Protein AF-A0A7X1YEZ8-F1 (afdb_monomer_lite)

Organism: NCBI:txid1608996

Sequence (225 aa):
MDPRKWVCRCHCGKEFTPTSMSRLRVGKLKSCGCLKETLKSKDPLFPQFFSHLHNRKHGRFCEEWATFEGFKSDMKDFFFEGAKLDRHDLTKDFSKTNCFWSTVEAYDKRRWRRSSRPLVKCACGVEFRQQTSGKIHCSKFCKKRFGGVVNSVSQLSPDQIQEMKTAILEGSRGYGLRLANKFGLTLGQVWAFARQVRSNALIDGACPVGTPSAGLTNHTGEPFA

Foldseek 3Di:
DDPPWDFDQFLLRDTDTDPDPVCVVVVVCRGPCLVVVQVPDPDQCSVQLVVCCSPCLQAHEFPLSLAVVSVCVLAVVQDDPQWHKDFPDSFFHDDSVGIDTDHPVVRVVCVPDLVNADFAQAPVRDTDGDPDPLPRHPDPVSLVVQLDQDAAPVPDDPVLLVVLLVLLLSVTNCSLSNNCSNNNHDSVRSVVVSVVSCVVCVVVVNHRRDDDPQARHGPVRHGRD

Radius of gyration: 20.56 Å; chains: 1; bounding box: 41×58×50 Å

Secondary structure (DSSP, 8-state):
--TT---EE-TTS-EE--S-HHHHHTT---SSSHHHHHTT---TTHHHHHHHHH-TTS--B-GGGSSHHHHHHHHGGG--TT-EEEESSTTSPB-TTTEEEE-HHHHHHHHH-GGGSPEEE-TTS-EEE-SSTT--SSSHHHHHHHS---SSGGGS-HHHHHHHHHHHHH--TTHHHHHHHHTT--HHHHHHHHHHHHHHHHHTT---TTS--S--B-TTSPBP-

pLDDT: mean 77.35, std 15.65, range [33.03, 94.44]

Structure (mmCIF, N/CA/C/O backbone):
data_AF-A0A7X1YEZ8-F1
#
_entry.id   AF-A0A7X1YEZ8-F1
#
loop_
_atom_site.group_PDB
_atom_site.id
_atom_site.type_symbol
_atom_site.label_atom_id
_atom_site.label_alt_id
_atom_site.label_comp_id
_atom_site.label_asym_id
_atom_site.label_entity_id
_atom_site.label_seq_id
_atom_site.pdbx_PDB_ins_code
_atom_site.Cartn_x
_atom_site.Cartn_y
_atom_site.Cartn_z
_atom_site.occupancy
_atom_site.B_iso_or_equiv
_atom_site.auth_seq_id
_atom_site.auth_comp_id
_atom_site.auth_asym_id
_atom_site.auth_atom_id
_atom_site.pdbx_PDB_model_num
ATOM 1 N N . MET A 1 1 ? 8.543 -42.041 -7.801 1.00 45.69 1 MET A N 1
ATOM 2 C CA . MET A 1 1 ? 8.033 -40.690 -7.474 1.00 45.69 1 MET A CA 1
ATOM 3 C C . MET A 1 1 ? 8.313 -40.443 -5.995 1.00 45.69 1 MET A C 1
ATOM 5 O O . MET A 1 1 ? 7.808 -41.195 -5.178 1.00 45.69 1 MET A O 1
ATOM 9 N N . ASP A 1 2 ? 9.204 -39.505 -5.657 1.00 51.34 2 ASP A N 1
ATOM 10 C CA . ASP A 1 2 ? 9.652 -39.245 -4.273 1.00 51.34 2 ASP A CA 1
ATOM 11 C C . ASP A 1 2 ? 8.677 -38.280 -3.553 1.00 51.34 2 ASP A C 1
ATOM 13 O O . ASP A 1 2 ? 8.522 -37.141 -4.004 1.00 51.34 2 ASP A O 1
ATOM 17 N N . PRO A 1 3 ? 8.010 -38.695 -2.460 1.00 55.50 3 PRO A N 1
ATOM 18 C CA . PRO A 1 3 ? 6.871 -37.986 -1.868 1.00 55.50 3 PRO A CA 1
ATOM 19 C C . PRO A 1 3 ? 7.223 -36.774 -0.977 1.00 55.50 3 PRO A C 1
ATOM 21 O O . PRO A 1 3 ? 6.364 -36.295 -0.241 1.00 55.50 3 PRO A O 1
ATOM 24 N N . ARG A 1 4 ? 8.460 -36.248 -0.991 1.00 68.44 4 ARG A N 1
ATOM 25 C CA . ARG A 1 4 ? 8.896 -35.189 -0.042 1.00 68.44 4 ARG A CA 1
ATOM 26 C C . ARG A 1 4 ? 9.288 -33.847 -0.658 1.00 68.44 4 ARG A C 1
ATOM 28 O O . ARG A 1 4 ? 10.008 -33.071 -0.025 1.00 68.44 4 ARG A O 1
ATOM 35 N N . LYS A 1 5 ? 8.838 -33.529 -1.869 1.00 74.44 5 LYS A N 1
ATOM 36 C CA . LYS A 1 5 ? 9.145 -32.232 -2.490 1.00 74.44 5 LYS A CA 1
ATOM 37 C C . LYS A 1 5 ? 7.926 -31.319 -2.472 1.00 74.44 5 LYS A C 1
ATOM 39 O O . LYS A 1 5 ? 6.840 -31.710 -2.875 1.00 74.44 5 LYS A O 1
ATOM 44 N N . TRP A 1 6 ? 8.114 -30.099 -1.973 1.00 83.38 6 TRP A N 1
ATOM 45 C CA . TRP A 1 6 ? 7.062 -29.087 -1.961 1.00 83.38 6 TRP A CA 1
ATOM 46 C C . TRP A 1 6 ? 6.855 -28.592 -3.391 1.00 83.38 6 TRP A C 1
ATOM 48 O O . TRP A 1 6 ? 7.828 -28.294 -4.079 1.00 83.38 6 TRP A O 1
ATOM 58 N N . VAL A 1 7 ? 5.610 -28.492 -3.842 1.00 86.12 7 VAL A N 1
ATOM 59 C CA . VAL A 1 7 ? 5.284 -27.794 -5.088 1.00 86.12 7 VAL A CA 1
ATOM 60 C C . VAL A 1 7 ? 4.937 -26.361 -4.714 1.00 86.12 7 VAL A C 1
ATOM 62 O O . VAL A 1 7 ? 4.089 -26.117 -3.856 1.00 86.12 7 VAL A O 1
ATOM 65 N N . CYS A 1 8 ? 5.652 -25.400 -5.291 1.00 85.38 8 CYS A N 1
ATOM 66 C CA . CYS A 1 8 ? 5.421 -23.984 -5.049 1.00 85.38 8 CYS A CA 1
ATOM 67 C C . CYS A 1 8 ? 4.799 -23.353 -6.288 1.00 85.38 8 CYS A C 1
ATOM 69 O O . CYS A 1 8 ? 5.318 -23.514 -7.389 1.00 85.38 8 CYS A O 1
ATOM 71 N N . ARG A 1 9 ? 3.748 -22.556 -6.096 1.00 80.94 9 ARG A N 1
ATOM 72 C CA . ARG A 1 9 ? 3.215 -21.678 -7.138 1.00 80.94 9 ARG A CA 1
ATOM 73 C C . ARG A 1 9 ? 3.906 -20.320 -7.054 1.00 80.94 9 ARG A C 1
ATOM 75 O O . ARG A 1 9 ? 3.847 -19.643 -6.026 1.00 80.94 9 ARG A O 1
ATOM 82 N N . CYS A 1 10 ? 4.627 -19.947 -8.107 1.00 79.50 10 CYS A N 1
ATOM 83 C CA . CYS A 1 10 ? 5.270 -18.640 -8.206 1.00 79.50 10 CYS A CA 1
ATOM 84 C C . CYS A 1 10 ? 4.222 -17.531 -8.422 1.00 79.50 10 CYS A C 1
ATOM 86 O O . CYS A 1 10 ? 3.123 -17.798 -8.897 1.00 79.50 10 CYS A O 1
ATOM 88 N N . HIS A 1 11 ? 4.560 -16.269 -8.131 1.00 65.88 11 HIS A N 1
ATOM 89 C CA . HIS A 1 11 ? 3.686 -15.137 -8.484 1.00 65.88 11 HIS A CA 1
ATOM 90 C C . HIS A 1 11 ? 3.468 -15.035 -10.002 1.00 65.88 11 HIS A C 1
ATOM 92 O O . HIS A 1 11 ? 2.437 -14.550 -10.433 1.00 65.88 11 HIS A O 1
ATOM 98 N N . CYS A 1 12 ? 4.414 -15.503 -10.820 1.00 64.44 12 CYS A N 1
ATOM 99 C CA . CYS A 1 12 ? 4.230 -15.620 -12.262 1.00 64.44 12 CYS A CA 1
ATOM 100 C C . CYS A 1 12 ? 3.486 -16.918 -12.619 1.00 64.44 12 CYS A C 1
ATOM 102 O O . CYS A 1 12 ? 3.849 -17.549 -13.597 1.00 64.44 12 CYS A O 1
ATOM 104 N N . GLY A 1 13 ? 2.598 -17.416 -11.756 1.00 64.06 13 GLY A N 1
ATOM 105 C CA . GLY A 1 13 ? 1.760 -18.609 -11.934 1.00 64.06 13 GLY A CA 1
ATOM 106 C C . GLY A 1 13 ? 2.451 -19.963 -12.104 1.00 64.06 13 GLY A C 1
ATOM 107 O O . GLY A 1 13 ? 1.854 -20.972 -11.756 1.00 64.06 13 GLY A O 1
ATOM 108 N N . LYS A 1 14 ? 3.711 -20.014 -12.546 1.00 77.12 14 LYS A N 1
ATOM 109 C CA . LYS A 1 14 ? 4.458 -21.248 -12.781 1.00 77.12 14 LYS A CA 1
ATOM 110 C C . LYS A 1 14 ? 4.579 -22.045 -11.491 1.00 77.12 14 LYS A C 1
ATOM 112 O O . LYS A 1 14 ? 5.176 -21.577 -10.511 1.00 77.12 14 LYS A O 1
ATOM 117 N N . GLU A 1 15 ? 4.059 -23.263 -11.523 1.00 88.62 15 GLU A N 1
ATOM 118 C CA . GLU A 1 15 ? 4.354 -24.261 -10.511 1.00 88.62 15 GLU A CA 1
ATOM 119 C C . GLU A 1 15 ? 5.771 -24.784 -10.716 1.00 88.62 15 GLU A C 1
ATOM 121 O O . GLU A 1 15 ? 6.217 -25.070 -11.829 1.00 88.62 15 GLU A O 1
ATOM 126 N N . PHE A 1 16 ? 6.531 -24.839 -9.632 1.00 86.81 16 PHE A N 1
ATOM 127 C CA . PHE A 1 16 ? 7.895 -25.325 -9.668 1.00 86.81 16 PHE A CA 1
ATOM 128 C C . PHE A 1 16 ? 8.221 -26.067 -8.385 1.00 86.81 16 PHE A C 1
ATOM 130 O O . PHE A 1 16 ? 7.755 -25.728 -7.295 1.00 86.81 16 PHE A O 1
ATOM 137 N N . THR A 1 17 ? 9.071 -27.073 -8.520 1.00 90.12 17 THR A N 1
ATOM 138 C CA . THR A 1 17 ? 9.628 -27.785 -7.381 1.00 90.12 17 THR A CA 1
ATOM 139 C C . THR A 1 17 ? 10.932 -27.100 -6.966 1.00 90.12 17 THR A C 1
ATOM 141 O O . THR A 1 17 ? 11.873 -27.048 -7.763 1.00 90.12 17 THR A O 1
ATOM 144 N N . PRO A 1 18 ? 11.030 -26.551 -5.743 1.00 87.56 18 PRO A N 1
ATOM 145 C CA . PRO A 1 18 ? 12.254 -25.976 -5.210 1.00 87.56 18 PRO A CA 1
ATOM 146 C C . PRO A 1 18 ? 13.423 -26.950 -5.317 1.00 87.56 18 PRO A C 1
ATOM 148 O O . PRO A 1 18 ? 13.390 -28.047 -4.764 1.00 87.56 18 PRO A O 1
ATOM 151 N N . THR A 1 19 ? 14.504 -26.510 -5.955 1.00 83.75 19 THR A N 1
ATOM 152 C CA . THR A 1 19 ? 15.766 -27.263 -5.998 1.00 83.75 19 THR A CA 1
ATOM 153 C C . THR A 1 19 ? 16.425 -27.370 -4.623 1.00 83.75 19 THR A C 1
ATOM 155 O O . THR A 1 19 ? 17.223 -28.267 -4.381 1.00 83.75 19 THR A O 1
ATOM 158 N N . SER A 1 20 ? 16.088 -26.461 -3.701 1.00 86.00 20 SER A N 1
ATOM 159 C CA . SER A 1 20 ? 16.620 -26.437 -2.342 1.00 86.00 20 SER A CA 1
ATOM 160 C C . SER A 1 20 ? 15.552 -26.021 -1.334 1.00 86.00 20 SER A C 1
ATOM 162 O O . SER A 1 20 ? 15.142 -24.857 -1.268 1.00 86.00 20 SER A O 1
ATOM 164 N N . MET A 1 21 ? 15.154 -26.973 -0.489 1.00 84.44 21 MET A N 1
ATOM 165 C CA . MET A 1 21 ? 14.225 -26.732 0.617 1.00 84.44 21 MET A CA 1
ATOM 166 C C . MET A 1 21 ? 14.793 -25.770 1.667 1.00 84.44 21 MET A C 1
ATOM 168 O O . MET A 1 21 ? 14.056 -24.955 2.219 1.00 84.44 21 MET A O 1
ATOM 172 N N . SER A 1 22 ? 16.105 -25.801 1.923 1.00 86.56 22 SER A N 1
ATOM 173 C CA . SER A 1 22 ? 16.744 -24.881 2.872 1.00 86.56 22 SER A CA 1
ATOM 174 C C . SER A 1 22 ? 16.670 -23.427 2.395 1.00 86.56 22 SER A C 1
ATOM 176 O O . SER A 1 22 ? 16.349 -22.534 3.179 1.00 86.56 22 SER A O 1
ATOM 178 N N . ARG A 1 23 ? 16.868 -23.170 1.094 1.00 88.44 23 ARG A N 1
ATOM 179 C CA . ARG A 1 23 ? 16.729 -21.819 0.521 1.00 88.44 23 ARG A CA 1
ATOM 180 C C . ARG A 1 23 ? 15.288 -21.324 0.527 1.00 88.44 23 ARG A C 1
ATOM 182 O O . ARG A 1 23 ? 15.089 -20.121 0.689 1.00 88.44 23 ARG A O 1
ATOM 189 N N . LEU A 1 24 ? 14.310 -22.216 0.368 1.00 87.81 24 LEU A N 1
ATOM 190 C CA . LEU A 1 24 ? 12.896 -21.870 0.508 1.00 87.81 24 LEU A CA 1
ATOM 191 C C . LEU A 1 24 ? 12.569 -21.459 1.950 1.00 87.81 24 LEU A C 1
ATOM 193 O O . LEU A 1 24 ? 12.052 -20.366 2.157 1.00 87.81 24 LEU A O 1
ATOM 197 N N . ARG A 1 25 ? 12.943 -22.274 2.947 1.00 83.69 25 ARG A N 1
ATOM 198 C CA . ARG A 1 25 ? 12.654 -22.006 4.372 1.00 83.69 25 ARG A CA 1
ATOM 199 C C . ARG A 1 25 ? 13.249 -20.690 4.876 1.00 83.69 25 ARG A C 1
ATOM 201 O O . ARG A 1 25 ? 12.617 -19.997 5.659 1.00 83.69 25 ARG A O 1
ATOM 208 N N . VAL A 1 26 ? 14.442 -20.327 4.401 1.00 87.75 26 VAL A N 1
ATOM 209 C CA . VAL A 1 26 ? 15.126 -19.073 4.776 1.00 87.75 26 VAL A CA 1
ATOM 210 C C . VAL A 1 26 ? 14.683 -17.884 3.892 1.00 87.75 26 VAL A C 1
ATOM 212 O O . VAL A 1 26 ? 15.180 -16.772 4.037 1.00 87.75 26 VAL A O 1
ATOM 215 N N . GLY A 1 27 ? 13.758 -18.084 2.943 1.00 81.38 27 GLY A N 1
ATOM 216 C CA . GLY A 1 27 ? 13.233 -17.019 2.075 1.00 81.38 27 GLY A CA 1
ATOM 217 C C . GLY A 1 27 ? 14.208 -16.522 0.996 1.00 81.38 27 GLY A C 1
ATOM 218 O O . GLY A 1 27 ? 14.019 -15.448 0.417 1.00 81.38 27 GLY A O 1
ATOM 219 N N . LYS A 1 28 ? 15.271 -17.285 0.707 1.00 83.75 28 LYS A N 1
ATOM 220 C CA . LYS A 1 28 ? 16.242 -16.979 -0.361 1.00 83.75 28 LYS A CA 1
ATOM 221 C C . LYS A 1 28 ? 15.764 -17.434 -1.743 1.00 83.75 28 LYS A C 1
ATOM 223 O O . LYS A 1 28 ? 16.242 -16.906 -2.745 1.00 83.75 28 LYS A O 1
ATOM 228 N N . LEU A 1 29 ? 14.851 -18.402 -1.813 1.00 84.44 29 LEU A N 1
ATOM 229 C CA . LEU A 1 29 ? 14.185 -18.813 -3.048 1.00 84.44 29 LEU A CA 1
ATOM 230 C C . LEU A 1 29 ? 12.879 -18.025 -3.203 1.00 84.44 29 LEU A C 1
ATOM 232 O O . LEU A 1 29 ? 11.908 -18.297 -2.507 1.00 84.44 29 LEU A O 1
ATOM 236 N N . LYS A 1 30 ? 12.890 -17.014 -4.080 1.00 77.81 30 LYS A N 1
ATOM 237 C CA . LYS A 1 30 ? 11.806 -16.019 -4.197 1.00 77.81 30 LYS A CA 1
ATOM 238 C C . LYS A 1 30 ? 10.925 -16.175 -5.442 1.00 77.81 30 LYS A C 1
ATOM 240 O O . LYS A 1 30 ? 9.878 -15.543 -5.516 1.00 77.81 30 LYS A O 1
ATOM 245 N N . SER A 1 31 ? 11.353 -16.968 -6.423 1.00 81.69 31 SER A N 1
ATOM 246 C CA . SER A 1 31 ? 10.582 -17.272 -7.634 1.00 81.69 31 SER A CA 1
ATOM 247 C C . SER A 1 31 ? 11.050 -18.574 -8.275 1.00 81.69 31 SER A C 1
ATOM 249 O O . SER A 1 31 ? 12.094 -19.116 -7.905 1.00 81.69 31 SER A O 1
ATOM 251 N N . CYS A 1 32 ? 10.317 -19.013 -9.297 1.00 83.56 32 CYS A N 1
ATOM 252 C CA . CYS A 1 32 ? 10.675 -20.126 -10.174 1.00 83.56 32 CYS A CA 1
ATOM 253 C C . CYS A 1 32 ? 11.869 -19.840 -11.111 1.00 83.56 32 CYS A C 1
ATOM 255 O O . CYS A 1 32 ? 12.141 -20.639 -12.000 1.00 83.56 32 CYS A O 1
ATOM 257 N N . GLY A 1 33 ? 12.541 -18.691 -10.973 1.00 76.25 33 GLY A N 1
ATOM 258 C CA . GLY A 1 33 ? 13.574 -18.218 -11.901 1.00 76.25 33 GLY A CA 1
ATOM 259 C C . GLY A 1 33 ? 13.135 -17.029 -12.753 1.00 76.25 33 GLY A C 1
ATOM 260 O O . GLY A 1 33 ? 14.001 -16.277 -13.194 1.00 76.25 33 GLY A O 1
ATOM 261 N N . CYS A 1 34 ? 11.824 -16.772 -12.865 1.00 72.31 34 CYS A N 1
ATOM 262 C CA . CYS A 1 34 ? 11.288 -15.647 -13.635 1.00 72.31 34 CYS A CA 1
ATOM 263 C C . CYS A 1 34 ? 11.931 -14.318 -13.221 1.00 72.31 34 CYS A C 1
ATOM 265 O O . CYS A 1 34 ? 12.367 -13.596 -14.099 1.00 72.31 34 CYS A O 1
ATOM 267 N N . LEU A 1 35 ? 12.146 -14.078 -11.915 1.00 70.56 35 LEU A N 1
ATOM 268 C CA . LEU A 1 35 ? 12.884 -12.921 -11.368 1.00 70.56 35 LEU A CA 1
ATOM 269 C C . LEU A 1 35 ? 14.175 -12.609 -12.143 1.00 70.56 35 LEU A C 1
ATOM 271 O O . LEU A 1 35 ? 14.475 -11.450 -12.397 1.00 70.56 35 LEU A O 1
ATOM 275 N N . LYS A 1 36 ? 14.968 -13.635 -12.474 1.00 68.38 36 LYS A N 1
ATOM 276 C CA . LYS A 1 36 ? 16.248 -13.473 -13.178 1.00 68.38 36 LYS A CA 1
ATOM 277 C C . LYS A 1 36 ? 16.065 -13.247 -14.675 1.00 68.38 36 LYS A C 1
ATOM 279 O O . LYS A 1 36 ? 16.885 -12.586 -15.295 1.00 68.38 36 LYS A O 1
ATOM 284 N N . GLU A 1 37 ? 15.020 -13.827 -15.245 1.00 63.97 37 GLU A N 1
ATOM 285 C CA . GLU A 1 37 ? 14.711 -13.766 -16.670 1.00 63.97 37 GLU A CA 1
ATOM 286 C C . GLU A 1 37 ? 14.087 -12.422 -17.040 1.00 63.97 37 GLU A C 1
ATOM 288 O O . GLU A 1 37 ? 14.445 -11.825 -18.047 1.00 63.97 37 GLU A O 1
ATOM 293 N N . THR A 1 38 ? 13.248 -11.871 -16.163 1.00 59.44 38 THR A N 1
ATOM 294 C CA . THR A 1 38 ? 12.619 -10.568 -16.379 1.00 59.44 38 THR A CA 1
ATOM 295 C C . THR A 1 38 ? 13.563 -9.386 -16.148 1.00 59.44 38 THR A C 1
ATOM 297 O O . THR A 1 38 ? 13.363 -8.328 -16.734 1.00 59.44 38 THR A O 1
ATOM 300 N N . LEU A 1 39 ? 14.673 -9.580 -15.424 1.00 61.31 39 LEU A N 1
ATOM 301 C CA . LEU A 1 39 ? 15.798 -8.631 -15.406 1.00 61.31 39 LEU A CA 1
ATOM 302 C C . LEU A 1 39 ? 16.559 -8.555 -16.747 1.00 61.31 39 LEU A C 1
ATOM 304 O O . LEU A 1 39 ? 17.392 -7.669 -16.903 1.00 61.31 39 LEU A O 1
ATOM 308 N N . LYS A 1 40 ? 16.287 -9.452 -17.709 1.00 61.22 40 LYS A N 1
ATOM 309 C CA . LYS A 1 40 ? 16.820 -9.368 -19.080 1.00 61.22 40 LYS A CA 1
ATOM 310 C C . LYS A 1 40 ? 15.938 -8.541 -20.023 1.00 61.22 40 LYS A C 1
ATOM 312 O O . LYS A 1 40 ? 16.304 -8.385 -21.187 1.00 61.22 40 LYS A O 1
ATOM 317 N N . SER A 1 41 ? 14.782 -8.045 -19.566 1.00 66.19 41 SER A N 1
ATOM 318 C CA . SER A 1 41 ? 13.951 -7.153 -20.379 1.00 66.19 41 SER A CA 1
ATOM 319 C C . SER A 1 41 ? 14.757 -5.911 -20.757 1.00 66.19 41 SER A C 1
ATOM 321 O O . SER A 1 41 ? 15.323 -5.251 -19.888 1.00 66.19 41 SER A O 1
ATOM 323 N N . LYS A 1 42 ? 14.808 -5.595 -22.056 1.00 72.56 42 LYS A N 1
ATOM 324 C CA . LYS A 1 42 ? 15.447 -4.371 -22.564 1.00 72.56 42 LYS A CA 1
ATOM 325 C C . LYS A 1 42 ? 14.612 -3.118 -22.287 1.00 72.56 42 LYS A C 1
ATOM 327 O O . LYS A 1 42 ? 15.077 -2.014 -22.546 1.00 72.56 42 LYS A O 1
ATOM 332 N N . ASP A 1 43 ? 13.380 -3.282 -21.804 1.00 84.56 43 ASP A N 1
ATOM 333 C CA . ASP A 1 43 ? 12.482 -2.164 -21.562 1.00 84.56 43 ASP A CA 1
ATOM 334 C C . ASP A 1 43 ? 12.816 -1.463 -20.230 1.00 84.56 43 ASP A C 1
ATOM 336 O O . ASP A 1 43 ? 12.750 -2.097 -19.168 1.00 84.56 43 ASP A O 1
ATOM 340 N N . PRO A 1 44 ? 13.143 -0.160 -20.248 1.00 86.56 44 PRO A N 1
ATOM 341 C CA . PRO A 1 44 ? 13.570 0.564 -19.055 1.00 86.56 44 PRO A CA 1
ATOM 342 C C . PRO A 1 44 ? 12.451 0.767 -18.015 1.00 86.56 44 PRO A C 1
ATOM 344 O O . PRO A 1 44 ? 12.752 1.052 -16.852 1.00 86.56 44 PRO A O 1
ATOM 347 N N . LEU A 1 45 ? 11.173 0.572 -18.371 1.00 87.50 45 LEU A N 1
ATOM 348 C CA . LEU A 1 45 ? 10.053 0.618 -17.422 1.00 87.50 45 LEU A CA 1
ATOM 349 C C . LEU A 1 45 ? 9.934 -0.670 -16.602 1.00 87.50 45 LEU A C 1
ATOM 351 O O . LEU A 1 45 ? 9.406 -0.654 -15.483 1.00 87.50 45 LEU A O 1
ATOM 355 N N . PHE A 1 46 ? 10.422 -1.788 -17.140 1.00 84.94 46 PHE A N 1
ATOM 356 C CA . PHE A 1 46 ? 10.222 -3.107 -16.556 1.00 84.94 46 PHE A CA 1
ATOM 357 C C . PHE A 1 46 ? 10.753 -3.226 -15.113 1.00 84.94 46 PHE A C 1
ATOM 359 O O . PHE A 1 46 ? 10.022 -3.720 -14.247 1.00 84.94 46 PHE A O 1
ATOM 366 N N . PRO A 1 47 ? 11.955 -2.718 -14.769 1.00 83.06 47 PRO A N 1
ATOM 367 C CA . PRO A 1 47 ? 12.447 -2.754 -13.392 1.00 83.06 47 PRO A CA 1
ATOM 368 C C . PRO A 1 47 ? 11.540 -2.026 -12.387 1.00 83.06 47 PRO A C 1
ATOM 370 O O . PRO A 1 47 ? 11.432 -2.456 -11.235 1.00 83.06 47 PRO A O 1
ATOM 373 N N . GLN A 1 48 ? 10.875 -0.941 -12.805 1.00 86.19 48 GLN A N 1
ATOM 374 C CA . GLN A 1 48 ? 9.961 -0.177 -11.949 1.00 86.19 48 GLN A CA 1
ATOM 375 C C . GLN A 1 48 ? 8.683 -0.977 -11.689 1.00 86.19 48 GLN A C 1
ATOM 377 O O . GLN A 1 48 ? 8.333 -1.203 -10.529 1.00 86.19 48 GLN A O 1
ATOM 382 N N . PHE A 1 49 ? 8.049 -1.484 -12.751 1.00 86.25 49 PHE A N 1
ATOM 383 C CA . PHE A 1 49 ? 6.890 -2.375 -12.663 1.00 86.25 49 PHE A CA 1
ATOM 384 C C . PHE A 1 49 ? 7.167 -3.553 -11.720 1.00 86.25 49 PHE A C 1
ATOM 386 O O . PHE A 1 49 ? 6.469 -3.781 -10.729 1.00 86.25 49 PHE A O 1
ATOM 393 N N . PHE A 1 50 ? 8.262 -4.256 -11.988 1.00 80.50 50 PHE A N 1
ATOM 394 C CA . PHE A 1 50 ? 8.616 -5.488 -11.314 1.00 80.50 50 PHE A CA 1
ATOM 395 C C . PHE A 1 50 ? 8.925 -5.290 -9.823 1.00 80.50 50 PHE A C 1
ATOM 397 O O . PHE A 1 50 ? 8.444 -6.041 -8.970 1.00 80.50 50 PHE A O 1
ATOM 404 N N . SER A 1 51 ? 9.693 -4.250 -9.481 1.00 80.12 51 SER A N 1
ATOM 405 C CA . SER A 1 51 ? 10.020 -3.912 -8.091 1.00 80.12 51 SER A CA 1
ATOM 406 C C . SER A 1 51 ? 8.759 -3.704 -7.245 1.00 80.12 51 SER A C 1
ATOM 408 O O . SER A 1 51 ? 8.651 -4.235 -6.134 1.00 80.12 51 SER A O 1
ATOM 410 N N . HIS A 1 52 ? 7.777 -2.977 -7.780 1.00 78.50 52 HIS A N 1
ATOM 411 C CA . HIS A 1 52 ? 6.545 -2.652 -7.066 1.00 78.50 52 HIS A CA 1
ATOM 412 C C . HIS A 1 52 ? 5.549 -3.815 -7.020 1.00 78.50 52 HIS A C 1
ATOM 414 O O . HIS A 1 52 ? 4.945 -4.036 -5.968 1.00 78.50 52 HIS A O 1
ATOM 420 N N . LEU A 1 53 ? 5.456 -4.619 -8.084 1.00 77.38 53 LEU A N 1
ATOM 421 C CA . LEU A 1 53 ? 4.625 -5.826 -8.111 1.00 77.38 53 LEU A CA 1
ATOM 422 C C . LEU A 1 53 ? 5.054 -6.840 -7.034 1.00 77.38 53 LEU A C 1
ATOM 424 O O . LEU A 1 53 ? 4.224 -7.414 -6.320 1.00 77.38 53 LEU A O 1
ATOM 428 N N . HIS A 1 54 ? 6.366 -7.034 -6.878 1.00 66.44 54 HIS A N 1
ATOM 429 C CA . HIS A 1 54 ? 6.934 -7.968 -5.907 1.00 66.44 54 HIS A CA 1
ATOM 430 C C . HIS A 1 54 ? 6.967 -7.425 -4.484 1.00 66.44 54 HIS A C 1
ATOM 432 O O . HIS A 1 54 ? 6.766 -8.169 -3.519 1.00 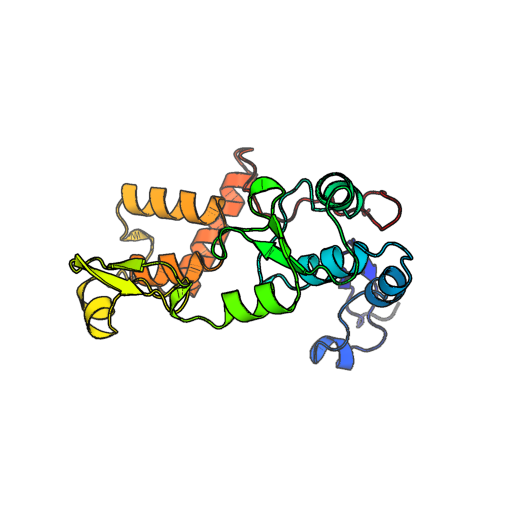66.44 54 HIS A O 1
ATOM 438 N N . ASN A 1 55 ? 7.230 -6.131 -4.324 1.00 68.06 55 ASN A N 1
ATOM 439 C CA . ASN A 1 55 ? 7.360 -5.513 -3.016 1.00 68.06 55 ASN A CA 1
ATOM 440 C C . ASN A 1 55 ? 6.034 -4.902 -2.549 1.00 68.06 55 ASN A C 1
ATOM 442 O O . ASN A 1 55 ? 5.908 -3.694 -2.318 1.00 68.06 55 ASN A O 1
ATOM 446 N N . ARG A 1 56 ? 5.059 -5.784 -2.291 1.00 65.38 56 ARG A N 1
ATOM 447 C CA . ARG A 1 56 ? 3.727 -5.430 -1.758 1.00 65.38 56 ARG A CA 1
ATOM 448 C C . ARG A 1 56 ? 3.777 -4.696 -0.413 1.00 65.38 56 ARG A C 1
ATOM 450 O O . ARG A 1 56 ? 2.782 -4.117 0.019 1.00 65.38 56 ARG A O 1
ATOM 457 N N . LYS A 1 57 ? 4.945 -4.638 0.246 1.00 63.50 57 LYS A N 1
ATOM 458 C CA . LYS A 1 57 ? 5.174 -3.785 1.421 1.00 63.50 57 LYS A CA 1
ATOM 459 C C . LYS A 1 57 ? 4.991 -2.306 1.099 1.00 63.50 57 LYS A C 1
ATOM 461 O O . LYS A 1 57 ? 4.871 -1.533 2.049 1.00 63.50 57 LYS A O 1
ATOM 466 N N . HIS A 1 58 ? 4.978 -1.871 -0.164 1.00 63.53 58 HIS A N 1
ATOM 467 C CA . HIS A 1 58 ? 4.882 -0.458 -0.557 1.00 63.53 58 HIS A CA 1
ATOM 468 C C . HIS A 1 58 ? 3.521 -0.031 -1.134 1.00 63.53 58 HIS A C 1
ATOM 470 O O . HIS A 1 58 ? 3.208 1.153 -1.064 1.00 63.53 58 HIS A O 1
ATOM 476 N N . GLY A 1 59 ? 2.658 -0.977 -1.494 1.00 71.56 59 GLY A N 1
ATOM 477 C CA . GLY A 1 59 ? 1.320 -0.771 -2.064 1.00 71.56 59 GLY A CA 1
ATOM 478 C C . GLY A 1 59 ? 1.057 -1.859 -3.107 1.00 71.56 59 GLY A C 1
ATOM 479 O O . GLY A 1 59 ? 1.969 -2.634 -3.403 1.00 71.56 59 GLY A O 1
ATOM 480 N N . ARG A 1 60 ? -0.165 -1.950 -3.627 1.00 80.00 60 ARG A N 1
ATOM 481 C CA . ARG A 1 60 ? -0.514 -2.852 -4.739 1.00 80.00 60 ARG A CA 1
ATOM 482 C C . ARG A 1 60 ? -0.816 -2.066 -6.005 1.00 80.00 60 ARG A C 1
ATOM 484 O O . ARG A 1 60 ? -1.113 -0.884 -5.922 1.00 80.00 60 ARG A O 1
ATOM 491 N N . PHE A 1 61 ? -0.710 -2.726 -7.146 1.00 83.12 61 PHE A N 1
ATOM 492 C CA . PHE A 1 61 ? -1.162 -2.202 -8.430 1.00 83.12 61 PHE A CA 1
ATOM 493 C C . PHE A 1 61 ? -2.676 -2.402 -8.569 1.00 83.12 61 PHE A C 1
ATOM 495 O O . PHE A 1 61 ? -3.223 -3.325 -7.956 1.00 83.12 61 PHE A O 1
ATOM 502 N N . CYS A 1 62 ? -3.334 -1.520 -9.321 1.00 81.12 62 CYS A N 1
ATOM 503 C CA . CYS A 1 62 ? -4.693 -1.744 -9.805 1.00 81.12 62 CYS A CA 1
ATOM 504 C C . CYS A 1 62 ? -4.726 -2.936 -10.777 1.00 81.12 62 CYS A C 1
ATOM 506 O O . CYS A 1 62 ? -3.678 -3.457 -11.171 1.00 81.12 62 CYS A O 1
ATOM 508 N N . GLU A 1 63 ? -5.924 -3.404 -11.116 1.00 77.38 63 GLU A N 1
ATOM 509 C CA . GLU A 1 63 ? -6.106 -4.607 -11.935 1.00 77.38 63 GLU A CA 1
ATOM 510 C C . GLU A 1 63 ? -5.528 -4.436 -13.343 1.00 77.38 63 GLU A C 1
ATOM 512 O O . GLU A 1 63 ? -4.867 -5.331 -13.861 1.00 77.38 63 GLU A O 1
ATOM 517 N N . GLU A 1 64 ? -5.654 -3.241 -13.909 1.00 79.25 64 GLU A N 1
ATOM 518 C CA . GLU A 1 64 ? -5.118 -2.881 -15.220 1.00 79.25 64 GLU A CA 1
ATOM 519 C C . GLU A 1 64 ? -3.587 -2.939 -15.248 1.00 79.25 64 GLU A C 1
ATOM 521 O O . GLU A 1 64 ? -2.983 -3.164 -16.290 1.00 79.25 64 GLU A O 1
ATOM 526 N N . TRP A 1 65 ? -2.937 -2.768 -14.096 1.00 87.94 65 TRP A N 1
ATOM 527 C CA . TRP A 1 65 ? -1.488 -2.890 -13.940 1.00 87.94 65 TRP A CA 1
ATOM 528 C C . TRP A 1 65 ? -1.089 -4.264 -13.383 1.00 87.94 65 TRP A C 1
ATOM 530 O O . TRP A 1 65 ? 0.019 -4.429 -12.874 1.00 87.94 65 TRP A O 1
ATOM 540 N N . ALA A 1 66 ? -1.960 -5.275 -13.463 1.00 78.44 66 ALA A N 1
ATOM 541 C CA . ALA A 1 66 ? -1.589 -6.654 -13.144 1.00 78.44 66 ALA A CA 1
ATOM 542 C C . ALA A 1 66 ? -0.555 -7.219 -14.136 1.00 78.44 66 ALA A C 1
ATOM 544 O O . ALA A 1 66 ? 0.245 -8.079 -13.758 1.00 78.44 66 ALA A O 1
ATOM 545 N N . THR A 1 67 ? -0.541 -6.705 -15.371 1.00 81.19 67 THR A N 1
ATOM 546 C CA . THR A 1 67 ? 0.403 -7.064 -16.436 1.00 81.19 67 THR A CA 1
ATOM 547 C C . THR A 1 67 ? 1.380 -5.926 -16.719 1.00 81.19 67 THR A C 1
ATOM 549 O O . THR A 1 67 ? 1.119 -4.754 -16.420 1.00 81.19 67 THR A O 1
ATOM 552 N N . PHE A 1 68 ? 2.535 -6.267 -17.296 1.00 84.12 68 PHE A N 1
ATOM 553 C CA . PHE A 1 68 ? 3.522 -5.256 -17.665 1.00 84.12 68 PHE A CA 1
ATOM 554 C C . PHE A 1 68 ? 3.002 -4.363 -18.796 1.00 84.12 68 PHE A C 1
ATOM 556 O O . PHE A 1 68 ? 3.256 -3.162 -18.802 1.00 84.12 68 PHE A O 1
ATOM 563 N N . GLU A 1 69 ? 2.238 -4.934 -19.719 1.00 85.00 69 GLU A N 1
ATOM 564 C CA . GLU A 1 69 ? 1.665 -4.277 -20.887 1.00 85.00 69 GLU A CA 1
ATOM 565 C C . GLU A 1 69 ? 0.664 -3.200 -20.471 1.00 85.00 69 GLU A C 1
ATOM 567 O O . GLU A 1 69 ? 0.740 -2.077 -20.972 1.00 85.00 69 GLU A O 1
ATOM 572 N N . GLY A 1 70 ? -0.213 -3.502 -19.509 1.00 86.25 70 GLY A N 1
ATOM 573 C CA . GLY A 1 70 ? -1.169 -2.530 -18.982 1.00 86.25 70 GLY A CA 1
ATOM 574 C C . GLY A 1 70 ? -0.479 -1.380 -18.246 1.00 86.25 70 GLY A C 1
ATOM 575 O O . GLY A 1 70 ? -0.738 -0.212 -18.534 1.00 86.25 70 GLY A O 1
ATOM 576 N N . PHE A 1 71 ? 0.509 -1.692 -17.398 1.00 90.31 71 PHE A N 1
ATOM 577 C CA . PHE A 1 71 ? 1.361 -0.673 -16.772 1.00 90.31 71 PHE A CA 1
ATOM 578 C C . PHE A 1 71 ? 2.075 0.208 -17.807 1.00 90.31 71 PHE A C 1
ATOM 580 O O . PHE A 1 71 ? 2.074 1.437 -17.710 1.00 90.31 71 PHE A O 1
ATOM 587 N N . LYS A 1 72 ? 2.700 -0.416 -18.809 1.00 91.00 72 LYS A N 1
ATOM 588 C CA . LYS A 1 72 ? 3.467 0.273 -19.847 1.00 91.00 72 LYS A CA 1
ATOM 589 C C . LYS A 1 72 ? 2.568 1.161 -20.700 1.00 91.00 72 LYS A C 1
ATOM 591 O O . LYS A 1 72 ? 2.976 2.273 -21.018 1.00 91.00 72 LYS A O 1
ATOM 596 N N . SER A 1 73 ? 1.368 0.702 -21.048 1.00 92.56 73 SER A N 1
ATOM 597 C CA . SER A 1 73 ? 0.400 1.485 -21.821 1.00 92.56 73 SER A CA 1
ATOM 598 C C . SER A 1 73 ? 0.093 2.826 -21.158 1.00 92.56 73 SER A C 1
ATOM 600 O O . SER A 1 73 ? 0.016 3.839 -21.844 1.00 92.56 73 SER A O 1
ATOM 602 N N . ASP A 1 74 ? -0.025 2.843 -19.831 1.00 93.75 74 ASP A N 1
ATOM 603 C CA . ASP A 1 74 ? -0.339 4.059 -19.084 1.00 93.75 74 ASP A CA 1
ATOM 604 C C . ASP A 1 74 ? 0.870 4.939 -18.779 1.00 93.75 74 ASP A C 1
ATOM 606 O O . ASP A 1 74 ? 0.726 6.157 -18.683 1.00 93.75 74 ASP A O 1
ATOM 610 N N . MET A 1 75 ? 2.044 4.338 -18.580 1.00 93.44 75 MET A N 1
ATOM 611 C CA . MET A 1 75 ? 3.185 5.041 -17.993 1.00 93.44 75 MET A CA 1
ATOM 612 C C . MET A 1 75 ? 4.315 5.354 -18.975 1.00 93.44 75 MET A C 1
ATOM 614 O O . MET A 1 75 ? 5.208 6.123 -18.619 1.00 93.44 75 MET A O 1
ATOM 618 N N . LYS A 1 76 ? 4.322 4.784 -20.186 1.00 92.56 76 LYS A N 1
ATOM 619 C CA . LYS A 1 76 ? 5.431 4.960 -21.145 1.00 92.56 76 LYS A CA 1
ATOM 620 C C . LYS A 1 76 ? 5.621 6.407 -21.612 1.00 92.56 76 LYS A C 1
ATOM 622 O O . LYS A 1 76 ? 6.763 6.825 -21.756 1.00 92.56 76 LYS A O 1
ATOM 627 N N . ASP A 1 77 ? 4.541 7.167 -21.797 1.00 90.50 77 ASP A N 1
ATOM 628 C CA . ASP A 1 77 ? 4.587 8.452 -22.514 1.00 90.50 77 ASP A CA 1
ATOM 629 C C . ASP A 1 77 ? 5.368 9.543 -21.758 1.00 90.50 77 ASP A C 1
ATOM 631 O O . ASP A 1 77 ? 5.951 10.430 -22.373 1.00 90.50 77 ASP A O 1
ATOM 635 N N . PHE A 1 78 ? 5.431 9.452 -20.424 1.00 90.62 78 PHE A N 1
ATOM 636 C CA . PHE A 1 78 ? 6.126 10.419 -19.560 1.00 90.62 78 PHE A CA 1
ATOM 637 C C . PHE A 1 78 ? 7.343 9.828 -18.842 1.00 90.62 78 PHE A C 1
ATOM 639 O O . PHE A 1 78 ? 7.863 10.424 -17.894 1.00 90.62 78 PHE A O 1
ATOM 646 N N . PHE A 1 79 ? 7.767 8.624 -19.224 1.00 92.88 79 PHE A N 1
ATOM 647 C CA . PHE A 1 79 ? 8.933 7.998 -18.622 1.00 92.88 79 PHE A CA 1
ATOM 648 C C . PHE A 1 79 ? 10.216 8.705 -19.071 1.00 92.88 79 PHE A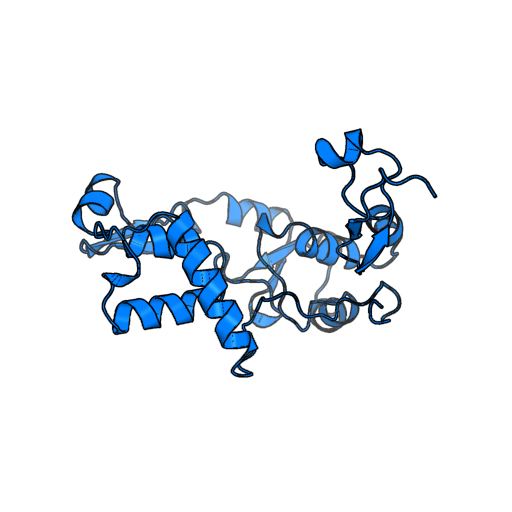 C 1
ATOM 650 O O . PHE A 1 79 ? 10.380 9.055 -20.236 1.00 92.88 79 PHE A O 1
ATOM 657 N N . PHE A 1 80 ? 11.154 8.859 -18.141 1.00 91.75 80 PHE A N 1
ATOM 658 C CA . PHE A 1 80 ? 12.497 9.356 -18.418 1.00 91.75 80 PHE A CA 1
ATOM 659 C C . PHE A 1 80 ? 13.536 8.470 -17.732 1.00 91.75 80 PHE A C 1
ATOM 661 O O . PHE A 1 80 ? 13.254 7.799 -16.733 1.00 91.75 80 PHE A O 1
ATOM 668 N N . GLU A 1 81 ? 14.753 8.451 -18.269 1.00 86.62 81 GLU A N 1
ATOM 669 C CA . GLU A 1 81 ? 15.820 7.615 -17.730 1.00 86.62 81 GLU A CA 1
ATOM 670 C C . GLU A 1 81 ? 16.149 8.004 -16.281 1.00 86.62 81 GLU A C 1
ATOM 672 O O . GLU A 1 81 ? 16.273 9.176 -15.930 1.00 86.62 81 GLU A O 1
ATOM 677 N N . GLY A 1 82 ? 16.231 7.003 -15.403 1.00 85.81 82 GLY A N 1
ATOM 678 C CA . GLY A 1 82 ? 16.428 7.222 -13.968 1.00 85.81 82 GLY A CA 1
ATOM 679 C C . GLY A 1 82 ? 15.164 7.608 -13.187 1.00 85.81 82 GLY A C 1
ATOM 680 O O . GLY A 1 82 ? 15.250 7.801 -11.970 1.00 85.81 82 GLY A O 1
ATOM 681 N N . ALA A 1 83 ? 13.987 7.667 -13.822 1.00 91.31 83 ALA A N 1
ATOM 682 C CA . ALA A 1 83 ? 12.730 7.921 -13.126 1.00 91.31 83 ALA A CA 1
ATOM 683 C C . ALA A 1 83 ? 12.416 6.859 -12.054 1.00 91.31 83 ALA A C 1
ATOM 685 O O . ALA A 1 83 ? 12.717 5.665 -12.176 1.00 91.31 83 ALA A O 1
ATOM 686 N N . LYS A 1 84 ? 11.755 7.297 -10.984 1.00 91.25 84 LYS A N 1
ATOM 687 C CA . LYS A 1 84 ? 11.177 6.470 -9.922 1.00 91.25 84 LYS A CA 1
ATOM 688 C C . LYS A 1 84 ? 9.673 6.650 -9.901 1.00 91.25 84 LYS A C 1
ATOM 690 O O . LYS A 1 84 ? 9.186 7.782 -9.867 1.00 91.25 84 LYS A O 1
ATOM 695 N N . LEU A 1 85 ? 8.955 5.531 -9.877 1.00 91.44 85 LEU A N 1
ATOM 696 C CA . LEU A 1 85 ? 7.507 5.539 -9.733 1.00 91.44 85 LEU A CA 1
ATOM 697 C C . LEU A 1 85 ? 7.142 5.980 -8.310 1.00 91.44 85 LEU A C 1
ATOM 699 O O . LEU A 1 85 ? 7.454 5.294 -7.333 1.00 91.44 85 LEU A O 1
ATOM 703 N N . ASP A 1 86 ? 6.478 7.123 -8.187 1.00 89.62 86 ASP A N 1
ATOM 704 C CA . ASP A 1 86 ? 5.971 7.636 -6.914 1.00 89.62 86 ASP A CA 1
ATOM 705 C C . ASP A 1 86 ? 4.449 7.762 -6.950 1.00 89.62 86 ASP A C 1
ATOM 707 O O . ASP A 1 86 ? 3.811 7.528 -7.977 1.00 89.62 86 ASP A O 1
ATOM 711 N N . ARG A 1 87 ? 3.860 8.111 -5.805 1.00 87.50 87 ARG A N 1
ATOM 712 C CA . ARG A 1 87 ? 2.431 8.360 -5.662 1.00 87.50 87 ARG A CA 1
ATOM 713 C C . ARG A 1 87 ? 2.148 9.800 -5.260 1.00 87.50 87 ARG A C 1
ATOM 715 O O . ARG A 1 87 ? 2.922 10.408 -4.516 1.00 87.50 87 ARG A O 1
ATOM 722 N N . HIS A 1 88 ? 1.018 10.325 -5.716 1.00 84.00 88 HIS A N 1
ATOM 723 C CA . HIS A 1 88 ? 0.463 11.580 -5.213 1.00 84.00 88 HIS A CA 1
ATOM 724 C C . HIS A 1 88 ? 0.020 11.409 -3.755 1.00 84.00 88 HIS A C 1
ATOM 726 O O . HIS A 1 88 ? 0.402 12.201 -2.894 1.00 84.00 88 HIS A O 1
ATOM 732 N N . ASP A 1 89 ? -0.684 10.315 -3.456 1.00 77.31 89 ASP A N 1
ATOM 733 C CA . ASP A 1 89 ? -1.087 9.924 -2.108 1.00 77.31 89 ASP A CA 1
ATOM 734 C C . ASP A 1 89 ? -0.401 8.612 -1.686 1.00 77.31 89 ASP A C 1
ATOM 736 O O . ASP A 1 89 ? -0.679 7.520 -2.193 1.00 77.31 89 ASP A O 1
ATOM 740 N N . LEU A 1 90 ? 0.496 8.708 -0.699 1.00 76.94 90 LEU A N 1
ATOM 741 C CA . LEU A 1 90 ? 1.256 7.574 -0.161 1.00 76.94 90 LEU A CA 1
ATOM 742 C C . LEU A 1 90 ? 0.398 6.547 0.601 1.00 76.94 90 LEU A C 1
ATOM 744 O O . LEU A 1 90 ? 0.894 5.450 0.912 1.00 76.94 90 LEU A O 1
ATOM 748 N N . THR A 1 91 ? -0.845 6.896 0.938 1.00 71.88 91 THR A N 1
ATOM 749 C CA . THR A 1 91 ? -1.805 6.030 1.633 1.00 71.88 91 THR A CA 1
ATOM 750 C C . THR A 1 91 ? -2.612 5.148 0.677 1.00 71.88 91 THR A C 1
ATOM 752 O O . THR A 1 91 ? -3.066 4.077 1.091 1.00 71.88 91 THR A O 1
ATOM 755 N N . LYS A 1 92 ? -2.719 5.542 -0.597 1.00 76.12 92 LYS A N 1
ATOM 756 C CA . LYS A 1 92 ? -3.451 4.824 -1.648 1.00 76.12 92 LYS A CA 1
ATOM 757 C C . LYS A 1 92 ? -2.556 3.857 -2.423 1.00 76.12 92 LYS A C 1
ATOM 759 O O . LYS A 1 92 ? -1.330 3.962 -2.387 1.00 76.12 92 LYS A O 1
ATOM 764 N N . ASP A 1 93 ? -3.165 2.882 -3.086 1.00 82.50 93 ASP A N 1
ATOM 765 C CA . ASP A 1 93 ? -2.469 1.925 -3.953 1.00 82.50 93 ASP A CA 1
ATOM 766 C C . ASP A 1 93 ? -2.003 2.594 -5.267 1.00 82.50 93 ASP A C 1
ATOM 768 O O . ASP A 1 93 ? -2.229 3.785 -5.481 1.00 82.50 93 ASP A O 1
ATOM 772 N N . PHE A 1 94 ? -1.234 1.885 -6.087 1.00 86.12 94 PHE A N 1
ATOM 773 C CA . PHE A 1 94 ? -0.709 2.403 -7.348 1.00 86.12 94 PHE A CA 1
ATOM 774 C C . PHE A 1 94 ? -1.762 2.254 -8.449 1.00 86.12 94 PHE A C 1
ATOM 776 O O . PHE A 1 94 ? -2.314 1.173 -8.645 1.00 86.12 94 PHE A O 1
ATOM 783 N N . SER A 1 95 ? -1.997 3.339 -9.169 1.00 89.00 95 SER A N 1
ATOM 784 C CA . SER A 1 95 ? -2.884 3.420 -10.326 1.00 89.00 95 SER A CA 1
ATOM 785 C C . SER A 1 95 ? -2.402 4.559 -11.213 1.00 89.00 95 SER A C 1
ATOM 787 O O . SER A 1 95 ? -1.708 5.454 -10.725 1.00 89.00 95 SER A O 1
ATOM 789 N N . LYS A 1 96 ? -2.838 4.601 -12.473 1.00 90.56 96 LYS A N 1
ATOM 790 C CA . LYS A 1 96 ? -2.547 5.716 -13.387 1.00 90.56 96 LYS A CA 1
ATOM 791 C C . LYS A 1 96 ? -2.815 7.093 -12.770 1.00 90.56 96 LYS A C 1
ATOM 793 O O . LYS A 1 96 ? -2.023 8.009 -12.924 1.00 90.56 96 LYS A O 1
ATOM 798 N N . THR A 1 97 ? -3.914 7.229 -12.031 1.00 89.44 97 THR A N 1
ATOM 799 C CA . THR A 1 97 ? -4.345 8.501 -11.428 1.00 89.44 97 THR A CA 1
ATOM 800 C C . THR A 1 97 ? -3.628 8.853 -10.127 1.00 89.44 97 THR A C 1
ATOM 802 O O . THR A 1 97 ? -3.603 10.018 -9.738 1.00 89.44 97 THR A O 1
ATOM 805 N N . ASN A 1 98 ? -3.056 7.872 -9.425 1.00 88.25 98 ASN A N 1
ATOM 806 C CA . ASN A 1 98 ? -2.321 8.106 -8.184 1.00 88.25 98 ASN A CA 1
ATOM 807 C C . ASN A 1 98 ? -0.803 8.053 -8.378 1.00 88.25 98 ASN A C 1
ATOM 809 O O . ASN A 1 98 ? -0.081 8.339 -7.428 1.00 88.25 98 ASN A O 1
ATOM 813 N N . CYS A 1 99 ? -0.304 7.688 -9.556 1.00 91.88 99 CYS A N 1
ATOM 814 C CA . CYS A 1 99 ? 1.115 7.487 -9.810 1.00 91.88 99 CYS A CA 1
ATOM 815 C C . CYS A 1 99 ? 1.691 8.490 -10.793 1.00 91.88 99 CYS A C 1
ATOM 817 O O . CYS A 1 99 ? 1.031 8.930 -11.724 1.00 91.88 99 CYS A O 1
ATOM 819 N N . PHE A 1 100 ? 2.969 8.797 -10.599 1.00 93.56 100 PHE A N 1
ATOM 820 C CA . PHE A 1 100 ? 3.720 9.639 -11.514 1.00 93.56 100 PHE A CA 1
ATOM 821 C C . PHE A 1 100 ? 5.212 9.325 -11.468 1.00 93.56 100 PHE A C 1
ATOM 823 O O . PHE A 1 100 ? 5.719 8.732 -10.509 1.00 93.56 100 PHE A O 1
ATOM 830 N N . TRP A 1 101 ? 5.924 9.753 -12.508 1.00 94.44 101 TRP A N 1
ATOM 831 C CA . TRP A 1 101 ? 7.375 9.647 -12.580 1.00 94.44 101 TRP A CA 1
ATOM 832 C C . TRP A 1 101 ? 8.045 10.796 -11.835 1.00 94.44 101 TRP A C 1
ATOM 834 O O . TRP A 1 101 ? 7.776 11.968 -12.077 1.00 94.44 101 TRP A O 1
ATOM 844 N N . SER A 1 102 ? 8.933 10.450 -10.911 1.00 92.31 102 SER A N 1
ATOM 845 C CA . SER A 1 102 ? 9.699 11.402 -10.111 1.00 92.31 102 SER A CA 1
ATOM 846 C C . SER A 1 102 ? 11.193 11.151 -10.250 1.00 92.31 102 SER A C 1
ATOM 848 O O . SER A 1 102 ? 11.618 10.039 -10.562 1.00 92.31 102 SER A O 1
ATOM 850 N N . THR A 1 103 ? 12.008 12.170 -9.992 1.00 93.00 103 THR A N 1
ATOM 851 C CA . THR A 1 103 ? 13.449 11.965 -9.836 1.00 93.00 103 THR A CA 1
ATOM 852 C C . THR A 1 103 ? 13.733 11.216 -8.533 1.00 93.00 103 THR A C 1
ATOM 854 O O . THR A 1 103 ? 12.972 11.317 -7.564 1.00 93.00 103 THR A O 1
ATOM 857 N N . VAL A 1 104 ? 14.851 10.486 -8.483 1.00 86.69 104 VAL A N 1
ATOM 858 C CA . VAL A 1 104 ? 15.298 9.765 -7.275 1.00 86.69 104 VAL A CA 1
ATOM 859 C C . VAL A 1 104 ? 15.354 10.701 -6.063 1.00 86.69 104 VAL A C 1
ATOM 861 O O . VAL A 1 104 ? 14.837 10.388 -4.993 1.00 86.69 104 VAL A O 1
ATOM 864 N N . GLU A 1 105 ? 15.894 11.899 -6.257 1.00 86.62 105 GLU A N 1
ATOM 865 C CA . GLU A 1 105 ? 16.014 12.912 -5.212 1.00 86.62 105 GLU A CA 1
ATOM 866 C C . GLU A 1 105 ? 14.655 13.381 -4.680 1.00 86.62 105 GLU A C 1
ATOM 868 O O . GLU A 1 105 ? 14.481 13.539 -3.468 1.00 86.62 105 GLU A O 1
ATOM 873 N N . ALA A 1 106 ? 13.679 13.617 -5.564 1.00 85.44 106 ALA A N 1
ATOM 874 C CA . ALA A 1 106 ? 12.337 14.041 -5.171 1.00 85.44 106 ALA A CA 1
ATOM 875 C C . ALA A 1 106 ? 11.583 12.925 -4.430 1.00 85.44 106 ALA A C 1
ATOM 877 O O . ALA A 1 106 ? 10.905 13.201 -3.431 1.00 85.44 106 ALA A O 1
ATOM 878 N N . TYR A 1 107 ? 11.732 11.679 -4.888 1.00 85.06 107 TYR A N 1
ATOM 879 C CA . TYR A 1 107 ? 11.184 10.482 -4.250 1.00 85.06 107 TYR A CA 1
ATOM 880 C C . TYR A 1 107 ? 11.706 10.325 -2.813 1.00 85.06 107 TYR A C 1
ATOM 882 O O . TYR A 1 107 ? 10.926 10.234 -1.856 1.00 85.06 107 TYR A O 1
ATOM 890 N N . ASP A 1 108 ? 13.028 10.382 -2.631 1.00 81.31 108 ASP A N 1
ATOM 891 C CA . ASP A 1 108 ? 13.652 10.222 -1.318 1.00 81.31 108 ASP A CA 1
ATOM 892 C C . ASP A 1 108 ? 13.280 11.377 -0.379 1.00 81.31 108 ASP A C 1
ATOM 894 O O . ASP A 1 108 ? 12.812 11.148 0.744 1.00 81.31 108 ASP A O 1
ATOM 898 N N . LYS A 1 109 ? 13.372 12.631 -0.845 1.00 80.00 109 LYS A N 1
ATOM 899 C CA . LYS A 1 109 ? 13.003 13.814 -0.045 1.00 80.00 109 LYS A CA 1
ATOM 900 C C . LYS A 1 109 ? 11.560 13.733 0.472 1.00 80.00 109 LYS A C 1
ATOM 902 O O . LYS A 1 109 ? 11.317 14.068 1.636 1.00 80.00 109 LYS A O 1
ATOM 907 N N . ARG A 1 110 ? 10.598 13.265 -0.335 1.00 75.38 110 ARG A N 1
ATOM 908 C CA . ARG A 1 110 ? 9.189 13.138 0.090 1.00 75.38 110 ARG A CA 1
ATOM 909 C C . ARG A 1 110 ? 8.966 12.064 1.144 1.00 75.38 110 ARG A C 1
ATOM 911 O O . ARG A 1 110 ? 8.106 12.242 2.008 1.00 75.38 110 ARG A O 1
ATOM 918 N N . ARG A 1 111 ? 9.738 10.980 1.122 1.00 67.44 111 ARG A N 1
ATOM 919 C CA . ARG A 1 111 ? 9.572 9.860 2.058 1.00 67.44 111 ARG A CA 1
ATOM 920 C C . ARG A 1 111 ? 10.168 10.135 3.441 1.00 67.44 111 ARG A C 1
ATOM 922 O O . ARG A 1 111 ? 9.676 9.600 4.440 1.00 67.44 111 ARG A O 1
ATOM 929 N N . TRP A 1 112 ? 11.193 10.986 3.500 1.00 60.19 112 TRP A N 1
ATOM 930 C CA . TRP A 1 112 ? 11.913 11.324 4.731 1.00 60.19 112 TRP A CA 1
ATOM 931 C C . TRP A 1 112 ? 11.388 12.566 5.454 1.00 60.19 112 TRP A C 1
ATOM 933 O O . TRP A 1 112 ? 11.518 12.656 6.678 1.00 60.19 112 TRP A O 1
ATOM 943 N N . ARG A 1 113 ? 10.741 13.508 4.758 1.00 63.34 113 ARG A N 1
ATOM 944 C CA . ARG A 1 113 ? 10.178 14.697 5.414 1.00 63.34 113 ARG A CA 1
ATOM 945 C C . ARG A 1 113 ? 9.066 14.292 6.380 1.00 63.34 113 ARG A C 1
ATOM 947 O O . ARG A 1 113 ? 8.037 13.755 5.992 1.00 63.34 113 ARG A O 1
ATOM 954 N N . ARG A 1 114 ? 9.224 14.596 7.674 1.00 58.00 114 ARG A N 1
ATOM 955 C CA . ARG A 1 114 ? 8.090 14.493 8.609 1.00 58.00 114 ARG A CA 1
ATOM 956 C C . ARG A 1 114 ? 6.943 15.366 8.108 1.00 58.00 114 ARG A C 1
ATOM 958 O O . ARG A 1 114 ? 5.820 14.886 8.114 1.00 58.00 114 ARG A O 1
ATOM 965 N N . SER A 1 115 ? 7.245 16.566 7.601 1.00 63.75 115 SER A N 1
ATOM 966 C CA . SER A 1 115 ? 6.295 17.568 7.103 1.00 63.75 115 SER A CA 1
ATOM 967 C C . SER A 1 115 ? 5.505 17.195 5.840 1.00 63.75 115 SER A C 1
ATOM 969 O O . SER A 1 115 ? 4.516 17.861 5.551 1.00 63.75 115 SER A O 1
ATOM 971 N N . SER A 1 116 ? 5.875 16.139 5.110 1.00 64.06 116 SER A N 1
ATOM 972 C CA . SER A 1 116 ? 5.073 15.628 3.984 1.00 64.06 116 SER A CA 1
ATOM 973 C C . SER A 1 116 ? 3.972 14.663 4.430 1.00 64.06 116 SER A C 1
ATOM 975 O O . SER A 1 116 ? 3.139 14.252 3.629 1.00 64.06 116 SER A O 1
ATOM 977 N N . ARG A 1 117 ? 3.955 14.273 5.710 1.00 73.31 117 ARG A N 1
ATOM 978 C CA . ARG A 1 117 ? 2.953 13.348 6.244 1.00 73.31 117 ARG A CA 1
ATOM 979 C C . ARG A 1 117 ? 1.633 14.072 6.508 1.00 73.31 117 ARG A C 1
ATOM 981 O O . ARG A 1 117 ? 1.682 15.213 6.986 1.00 73.31 117 ARG A O 1
ATOM 988 N N . PRO A 1 118 ? 0.488 13.408 6.273 1.00 73.75 118 PRO A N 1
ATOM 989 C CA . PRO A 1 118 ? -0.818 14.033 6.414 1.00 73.75 118 PRO A CA 1
ATOM 990 C C . PRO A 1 118 ? -1.063 14.481 7.858 1.00 73.75 118 PRO A C 1
ATOM 992 O O . PRO A 1 118 ? -0.670 13.802 8.817 1.00 73.75 118 PRO A O 1
ATOM 995 N N . LEU A 1 119 ? -1.702 15.642 7.999 1.00 84.81 119 LEU A N 1
ATOM 996 C CA . LEU A 1 119 ? -2.349 16.045 9.242 1.00 84.81 119 LEU A CA 1
ATOM 997 C C . LEU A 1 119 ? -3.642 15.244 9.362 1.00 84.81 119 LEU A C 1
ATOM 999 O O . LEU A 1 119 ? -4.417 15.163 8.413 1.00 84.81 119 LEU A O 1
ATOM 1003 N N . VAL A 1 120 ? -3.839 14.603 10.508 1.00 85.00 120 VAL A N 1
ATOM 1004 C CA . VAL A 1 120 ? -5.044 13.825 10.794 1.00 85.00 120 VAL A CA 1
ATOM 1005 C C . VAL A 1 120 ? -5.664 14.328 12.089 1.00 85.00 120 VAL A C 1
ATOM 1007 O O . VAL A 1 120 ? -4.955 14.618 13.059 1.00 85.00 120 VAL A O 1
ATOM 1010 N N . LYS A 1 121 ? -6.994 14.421 12.105 1.00 90.06 121 LYS A N 1
ATOM 1011 C CA . LYS A 1 121 ? -7.755 14.808 13.291 1.00 90.06 121 LYS A CA 1
ATOM 1012 C C . LYS A 1 121 ? -8.006 13.580 14.160 1.00 90.06 121 LYS A C 1
ATOM 1014 O O . LYS A 1 121 ? -8.606 12.601 13.724 1.00 90.06 121 LYS A O 1
ATOM 1019 N N . CYS A 1 122 ? -7.502 13.618 15.388 1.00 88.25 122 CYS A N 1
ATOM 1020 C CA . CYS A 1 122 ? -7.738 12.584 16.384 1.00 88.25 122 CYS A CA 1
ATOM 1021 C C . CYS A 1 122 ? -9.186 12.643 16.895 1.00 88.25 122 CYS A C 1
ATOM 1023 O O . CYS A 1 122 ? -9.776 13.719 16.966 1.00 88.25 122 CYS A O 1
ATOM 1025 N N . ALA A 1 123 ? -9.719 11.517 17.375 1.00 84.38 123 ALA A N 1
ATOM 1026 C CA . ALA A 1 123 ? -11.023 11.454 18.043 1.00 84.38 123 ALA A CA 1
ATOM 1027 C C . ALA A 1 123 ? -11.142 12.379 19.274 1.00 84.38 123 ALA A C 1
ATOM 1029 O O . ALA A 1 123 ? -12.235 12.799 19.625 1.00 84.38 123 ALA A O 1
ATOM 1030 N N . CYS A 1 124 ? -10.025 12.750 19.909 1.00 87.50 124 CYS A N 1
ATOM 1031 C CA . CYS A 1 124 ? -10.014 13.730 20.999 1.00 87.50 124 CYS A CA 1
ATOM 1032 C C . CYS A 1 124 ? -9.998 15.196 20.520 1.00 87.50 124 CYS A C 1
ATOM 1034 O O . CYS A 1 124 ? -9.711 16.088 21.311 1.00 87.50 124 CYS A O 1
ATOM 1036 N N . GLY A 1 125 ? -10.180 15.443 19.219 1.00 88.75 125 GLY A N 1
ATOM 1037 C CA . GLY A 1 125 ? -10.170 16.771 18.599 1.00 88.75 125 GLY A CA 1
ATOM 1038 C C . GLY A 1 125 ? -8.788 17.303 18.207 1.00 88.75 125 GLY A C 1
ATOM 1039 O O . GLY A 1 125 ? -8.710 18.205 17.382 1.00 88.75 125 GLY A O 1
ATOM 1040 N N . VAL A 1 126 ? -7.701 16.728 18.733 1.00 92.06 126 VAL A N 1
ATOM 1041 C CA . VAL A 1 126 ? -6.326 17.177 18.450 1.00 92.06 126 VAL A CA 1
ATOM 1042 C C . VAL A 1 126 ? -5.903 16.802 17.032 1.00 92.06 126 VAL A C 1
ATOM 1044 O O . VAL A 1 126 ? -5.911 15.623 16.667 1.00 92.06 126 VAL A O 1
ATOM 1047 N N . GLU A 1 127 ? -5.446 17.781 16.261 1.00 93.06 127 GLU A N 1
ATOM 1048 C CA . GLU A 1 127 ? -4.778 17.541 14.985 1.00 93.06 127 GLU A CA 1
ATOM 1049 C C . GLU A 1 127 ? -3.306 17.209 15.201 1.00 93.06 127 GLU A C 1
ATOM 1051 O O . GLU A 1 127 ? -2.595 17.855 15.972 1.00 93.06 127 GLU A O 1
ATOM 1056 N N . PHE A 1 128 ? -2.827 16.165 14.531 1.00 89.38 128 PHE A N 1
ATOM 1057 C CA . PHE A 1 128 ? -1.428 15.780 14.617 1.00 89.38 128 PHE A CA 1
ATOM 1058 C C . PHE A 1 128 ? -0.934 15.187 13.305 1.00 89.38 128 PHE A C 1
ATOM 1060 O O . PHE A 1 128 ? -1.682 14.660 12.482 1.00 89.38 128 PHE A O 1
ATOM 1067 N N . ARG A 1 129 ? 0.380 15.255 13.114 1.00 85.62 129 ARG A N 1
ATOM 1068 C CA . ARG A 1 129 ? 1.030 14.753 11.911 1.00 85.62 129 ARG A CA 1
ATOM 1069 C C . ARG A 1 129 ? 1.206 13.237 11.996 1.00 85.62 129 ARG A C 1
ATOM 1071 O O . ARG A 1 129 ? 1.940 12.728 12.851 1.00 85.62 129 ARG A O 1
ATOM 1078 N N . GLN A 1 130 ? 0.532 12.503 11.118 1.00 80.75 130 GLN A N 1
ATOM 1079 C CA . GLN A 1 130 ? 0.469 11.048 11.176 1.00 80.75 130 GLN A CA 1
ATOM 1080 C C . GLN A 1 130 ? 1.849 10.416 10.938 1.00 80.75 130 GLN A C 1
ATOM 1082 O O . GLN A 1 130 ? 2.469 10.605 9.897 1.00 80.75 130 GLN A O 1
ATOM 1087 N N . GLN A 1 131 ? 2.355 9.626 11.892 1.00 76.00 131 GLN A N 1
ATOM 1088 C CA . GLN A 1 131 ? 3.683 9.006 11.750 1.00 76.00 131 GLN A CA 1
ATOM 1089 C C . GLN A 1 131 ? 3.667 7.679 10.981 1.00 76.00 131 GLN A C 1
ATOM 1091 O O . GLN A 1 131 ? 4.630 7.310 10.315 1.00 76.00 131 GLN A O 1
ATOM 1096 N N . THR A 1 132 ? 2.591 6.926 11.077 1.00 72.88 132 THR A N 1
ATOM 1097 C CA . THR A 1 132 ? 2.383 5.705 10.302 1.00 72.88 132 THR A CA 1
ATOM 1098 C C . THR A 1 132 ? 0.924 5.692 9.917 1.00 72.88 132 THR A C 1
ATOM 1100 O O . THR A 1 132 ? 0.115 6.243 10.657 1.00 72.88 132 THR A O 1
ATOM 1103 N N . SER A 1 133 ? 0.568 5.051 8.805 1.00 69.25 133 SER A N 1
ATOM 1104 C CA . SER A 1 133 ? -0.830 5.022 8.366 1.00 69.25 133 SER A CA 1
ATOM 1105 C C . SER A 1 133 ? -1.775 4.494 9.448 1.00 69.25 133 SER A C 1
ATOM 1107 O O . SER A 1 133 ? -2.912 4.925 9.505 1.00 69.25 133 SER A O 1
ATOM 1109 N N . GLY A 1 134 ? -1.298 3.629 10.350 1.00 74.56 134 GLY A N 1
ATOM 1110 C CA . GLY A 1 134 ? -2.060 3.156 11.503 1.00 74.56 134 GLY A CA 1
ATOM 1111 C C . GLY A 1 134 ? -2.143 4.118 12.693 1.00 74.56 134 GLY A C 1
ATOM 1112 O O . GLY A 1 134 ? -3.017 3.942 13.535 1.00 74.56 134 GLY A O 1
ATOM 1113 N N . LYS A 1 135 ? -1.266 5.120 12.822 1.00 83.06 135 LYS A N 1
ATOM 1114 C CA . LYS A 1 135 ? -1.292 6.057 13.954 1.00 83.06 135 LYS A CA 1
ATOM 1115 C C . LYS A 1 135 ? -2.394 7.092 13.741 1.00 83.06 135 LYS A C 1
ATOM 1117 O O . LYS A 1 135 ? -2.185 8.100 13.076 1.00 83.06 135 LYS A O 1
ATOM 1122 N N . ILE A 1 136 ? -3.556 6.821 14.319 1.00 85.38 136 ILE A N 1
ATOM 1123 C CA . ILE A 1 136 ? -4.752 7.675 14.239 1.00 85.38 136 ILE A CA 1
ATOM 1124 C C . ILE A 1 136 ? -5.057 8.414 15.555 1.00 85.38 136 ILE A C 1
ATOM 1126 O O . ILE A 1 136 ? -5.893 9.307 15.577 1.00 85.38 136 ILE A O 1
ATOM 1130 N N . HIS A 1 137 ? -4.343 8.079 16.636 1.00 88.44 137 HIS A N 1
ATOM 1131 C CA . HIS A 1 137 ? -4.420 8.787 17.914 1.00 88.44 137 HIS A CA 1
ATOM 1132 C C . HIS A 1 137 ? -3.156 9.608 18.176 1.00 88.44 137 HIS A C 1
ATOM 1134 O O . HIS A 1 137 ? -2.039 9.148 17.905 1.00 88.44 137 HIS A O 1
ATOM 1140 N N . CYS A 1 138 ? -3.334 10.795 18.762 1.00 89.06 138 CYS A N 1
ATOM 1141 C CA . CYS A 1 138 ? -2.249 11.734 19.052 1.00 89.06 138 CYS A CA 1
ATOM 1142 C C . CYS A 1 138 ? -1.239 11.180 20.077 1.00 89.06 138 CYS A C 1
ATOM 1144 O O . CYS A 1 138 ? -0.042 11.454 19.988 1.00 89.06 138 CYS A O 1
ATOM 1146 N N . SER A 1 139 ? -1.689 10.327 21.005 1.00 88.44 139 SER A N 1
ATOM 1147 C CA . SER A 1 139 ? -0.854 9.704 22.037 1.00 88.44 139 SER A CA 1
ATOM 1148 C C . SER A 1 139 ? -1.327 8.290 22.396 1.00 88.44 139 SER A C 1
ATOM 1150 O O . SER A 1 139 ? -2.449 7.888 22.077 1.00 88.44 139 SER A O 1
ATOM 1152 N N . LYS A 1 140 ? -0.475 7.520 23.093 1.00 84.75 140 LYS A N 1
ATOM 1153 C CA . LYS A 1 140 ? -0.852 6.199 23.637 1.00 84.75 140 LYS A CA 1
ATOM 1154 C C . LYS A 1 140 ? -2.024 6.310 24.622 1.00 84.75 140 LYS A C 1
ATOM 1156 O O . LYS A 1 140 ? -2.918 5.471 24.595 1.00 84.75 140 LYS A O 1
ATOM 1161 N N . PHE A 1 141 ? -2.033 7.358 25.446 1.00 87.19 141 PHE A N 1
ATOM 1162 C CA . PHE A 1 141 ? -3.113 7.625 26.395 1.00 87.19 141 PHE A CA 1
ATOM 1163 C C . PHE A 1 141 ? -4.430 7.929 25.676 1.00 87.19 141 PHE A C 1
ATOM 1165 O O . PHE A 1 141 ? -5.463 7.347 25.995 1.00 87.19 141 PHE A O 1
ATOM 1172 N N . CYS A 1 142 ? -4.377 8.763 24.633 1.00 88.19 142 CYS A N 1
ATOM 1173 C CA . CYS A 1 142 ? -5.537 9.048 23.801 1.00 88.19 142 CYS A CA 1
ATOM 1174 C C . CYS A 1 142 ? -6.077 7.779 23.132 1.00 88.19 142 CYS A C 1
ATOM 1176 O O . CYS A 1 142 ? -7.280 7.552 23.162 1.00 88.19 142 CYS A O 1
ATOM 1178 N N . LYS A 1 143 ? -5.205 6.904 22.615 1.00 84.06 143 LYS A N 1
ATOM 1179 C CA . LYS A 1 143 ? -5.630 5.600 22.089 1.00 84.06 143 LYS A CA 1
ATOM 1180 C C . LYS A 1 143 ? -6.379 4.778 23.142 1.00 84.06 143 LYS A C 1
ATOM 1182 O O . LYS A 1 143 ? -7.435 4.246 22.836 1.00 84.06 143 LYS A O 1
ATOM 1187 N N . LYS A 1 144 ? -5.864 4.695 24.374 1.00 80.88 144 LYS A N 1
ATOM 1188 C CA . LYS A 1 144 ? -6.518 3.950 25.465 1.00 80.88 144 LYS A CA 1
ATOM 1189 C C . LYS A 1 144 ? -7.902 4.518 25.810 1.00 80.88 144 LYS A C 1
ATOM 1191 O O . LYS A 1 144 ? -8.794 3.758 26.155 1.00 80.88 144 LYS A O 1
ATOM 1196 N N . ARG A 1 145 ? -8.067 5.840 25.719 1.00 82.69 145 ARG A N 1
ATOM 1197 C CA . ARG A 1 145 ? -9.304 6.548 26.078 1.00 82.69 145 ARG A CA 1
ATOM 1198 C C . ARG A 1 145 ? -10.343 6.606 24.953 1.00 82.69 145 ARG A C 1
ATOM 1200 O O . ARG A 1 145 ? -11.526 6.516 25.237 1.00 82.69 145 ARG A O 1
ATOM 1207 N N . PHE A 1 146 ? -9.912 6.786 23.706 1.00 79.69 146 PHE A N 1
ATOM 1208 C CA . PHE A 1 146 ? -10.789 7.084 22.565 1.00 79.69 146 PHE A CA 1
ATOM 1209 C C . PHE A 1 146 ? -10.780 6.021 21.463 1.00 79.69 146 PHE A C 1
ATOM 1211 O O . PHE A 1 146 ? -11.614 6.087 20.571 1.00 79.69 146 PHE A O 1
ATOM 1218 N N . GLY A 1 147 ? -9.847 5.066 21.475 1.00 74.19 147 GLY A N 1
ATOM 1219 C CA . GLY A 1 147 ? -9.803 3.994 20.472 1.00 74.19 147 GLY A CA 1
ATOM 1220 C C . GLY A 1 147 ? -10.876 2.923 20.666 1.00 74.19 147 GLY A C 1
ATOM 1221 O O . GLY A 1 147 ? -10.935 1.997 19.868 1.00 74.19 147 GLY A O 1
ATOM 1222 N N . GLY A 1 148 ? -11.685 3.028 21.731 1.00 67.88 148 GLY A N 1
ATOM 1223 C CA . GLY A 1 148 ? -12.527 1.940 22.221 1.00 67.88 148 GLY A CA 1
ATOM 1224 C C . GLY A 1 148 ? -11.684 0.743 22.676 1.00 67.88 148 GLY A C 1
ATOM 1225 O O . GLY A 1 148 ? -10.543 0.560 22.259 1.00 67.88 148 GLY A O 1
ATOM 1226 N N . VAL A 1 149 ? -12.217 -0.092 23.561 1.00 64.69 149 VAL A N 1
ATOM 1227 C CA . VAL A 1 149 ? -11.679 -1.442 23.774 1.00 64.69 149 VAL A CA 1
ATOM 1228 C C . VAL A 1 149 ? -12.815 -2.379 23.437 1.00 64.69 149 VAL A C 1
ATOM 1230 O O . VAL A 1 149 ? -13.630 -2.720 24.288 1.00 64.69 149 VAL A O 1
ATOM 1233 N N . VAL A 1 150 ? -12.928 -2.697 22.153 1.00 69.31 150 VAL A N 1
ATOM 1234 C CA . VAL A 1 150 ? -13.898 -3.673 21.682 1.00 69.31 150 VAL A CA 1
ATOM 1235 C C . VAL A 1 150 ? -13.174 -5.010 21.639 1.00 69.31 150 VAL A C 1
ATOM 1237 O O . VAL A 1 150 ? -12.186 -5.171 20.925 1.00 69.31 150 VAL A O 1
ATOM 1240 N N . ASN A 1 151 ? -13.633 -5.970 22.438 1.00 75.00 151 ASN A N 1
ATOM 1241 C CA . ASN A 1 151 ? -12.962 -7.263 22.569 1.00 75.00 151 ASN A CA 1
ATOM 1242 C C . ASN A 1 151 ? -13.340 -8.228 21.444 1.00 75.00 151 ASN A C 1
ATOM 1244 O O . ASN A 1 151 ? -12.699 -9.265 21.311 1.00 75.00 151 ASN A O 1
ATOM 1248 N N . SER A 1 152 ? -14.360 -7.915 20.642 1.00 83.00 152 SER A N 1
ATOM 1249 C CA . SER A 1 152 ? -14.808 -8.722 19.507 1.00 83.00 152 SER A CA 1
ATOM 1250 C C . SER A 1 152 ? -15.471 -7.862 18.435 1.00 83.00 152 SER A C 1
ATOM 1252 O O . SER A 1 152 ? -16.187 -6.917 18.739 1.00 83.00 152 SER A O 1
ATOM 1254 N N . VAL A 1 153 ? -15.323 -8.246 17.167 1.00 84.62 153 VAL A N 1
ATOM 1255 C CA . VAL A 1 153 ? -16.020 -7.598 16.041 1.00 84.62 153 VAL A CA 1
ATOM 1256 C C . VAL A 1 153 ? -17.546 -7.624 16.217 1.00 84.62 153 VAL A C 1
ATOM 1258 O O . VAL A 1 153 ? -18.224 -6.709 15.765 1.00 84.62 153 VAL A O 1
ATOM 1261 N N . SER A 1 154 ? -18.084 -8.623 16.923 1.00 85.56 154 SER A N 1
ATOM 1262 C CA . SER A 1 154 ? -19.520 -8.750 17.210 1.00 85.56 154 SER A CA 1
ATOM 1263 C C . SER A 1 154 ? -20.088 -7.654 18.116 1.00 85.56 154 SER A C 1
ATOM 1265 O O . SER A 1 154 ? -21.300 -7.504 18.193 1.00 85.56 154 SER A O 1
ATOM 1267 N N . GLN A 1 155 ? -19.234 -6.911 18.822 1.00 86.69 155 GLN A N 1
ATOM 1268 C CA . GLN A 1 155 ? -19.641 -5.815 19.704 1.00 86.69 155 GLN A CA 1
ATOM 1269 C C . GLN A 1 155 ? -19.672 -4.456 18.980 1.00 86.69 155 GLN A C 1
ATOM 1271 O O . GLN A 1 155 ? -19.947 -3.439 19.611 1.00 86.69 155 GLN A O 1
ATOM 1276 N N . LEU A 1 156 ? -19.356 -4.417 17.680 1.00 86.88 156 LEU A N 1
ATOM 1277 C CA . LEU A 1 156 ? -19.442 -3.205 16.868 1.00 86.88 156 LEU A CA 1
ATOM 1278 C C . LEU A 1 156 ? -20.886 -2.922 16.445 1.0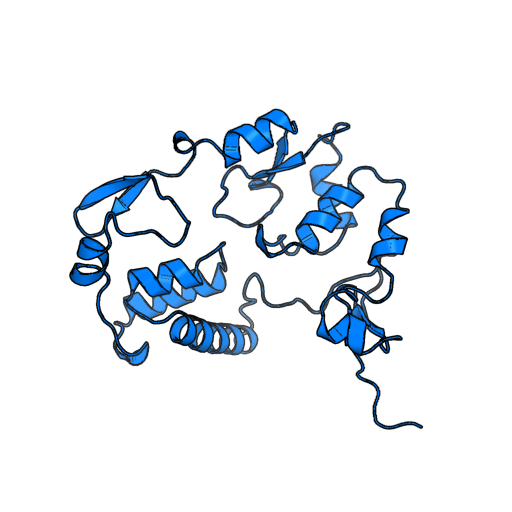0 86.88 156 LEU A C 1
ATOM 1280 O O . LEU A 1 156 ? -21.654 -3.846 16.178 1.00 86.88 156 LEU A O 1
ATOM 1284 N N . SER A 1 157 ? -21.239 -1.639 16.335 1.00 89.50 157 SER A N 1
ATOM 1285 C CA . SER A 1 157 ? -22.535 -1.234 15.787 1.00 89.50 157 SER A CA 1
ATOM 1286 C C . SER A 1 157 ? -22.642 -1.572 14.290 1.00 89.50 157 SER A C 1
ATOM 1288 O O . SER A 1 157 ? -21.614 -1.70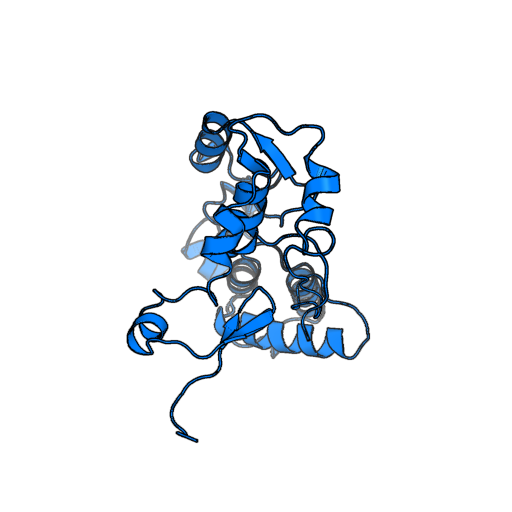6 13.614 1.00 89.50 157 SER A O 1
ATOM 1290 N N . PRO A 1 158 ? -23.862 -1.667 13.729 1.00 90.50 158 PRO A N 1
ATOM 1291 C CA . PRO A 1 158 ? -24.052 -1.905 12.297 1.00 90.50 158 PRO A 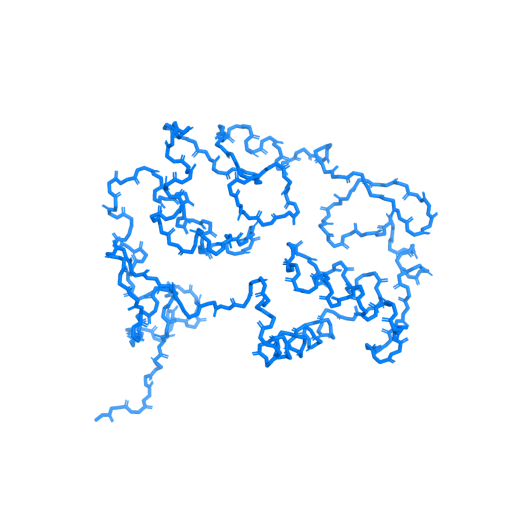CA 1
ATOM 1292 C C . PRO A 1 158 ? -23.281 -0.917 11.408 1.00 90.50 158 PRO A C 1
ATOM 1294 O O . PRO A 1 158 ? -22.612 -1.337 10.463 1.00 90.50 158 PRO A O 1
ATOM 1297 N N . ASP A 1 159 ? -23.273 0.369 11.768 1.00 89.62 159 ASP A N 1
ATOM 1298 C CA . ASP A 1 159 ? -22.543 1.409 11.032 1.00 89.62 159 ASP A CA 1
ATOM 1299 C C . ASP A 1 159 ? -21.024 1.199 11.081 1.00 89.62 159 ASP A C 1
ATOM 1301 O O . ASP A 1 159 ? -20.333 1.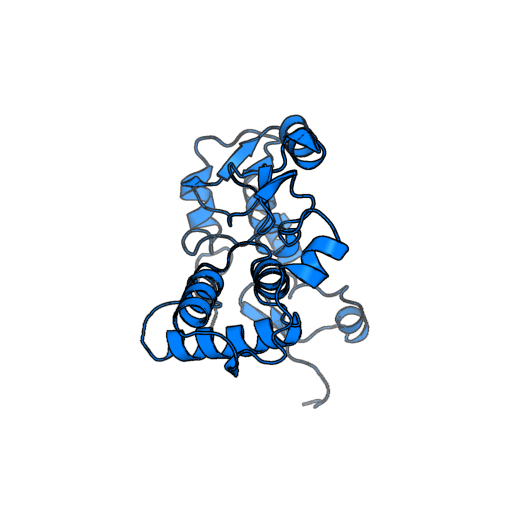333 10.071 1.00 89.62 159 ASP A O 1
ATOM 1305 N N . GLN A 1 160 ? -20.488 0.803 12.242 1.00 89.69 160 GLN A N 1
ATOM 1306 C CA . GLN A 1 160 ? -19.066 0.488 12.397 1.00 89.69 160 GLN A CA 1
ATOM 1307 C C . GLN A 1 160 ? -18.670 -0.744 11.577 1.00 89.69 160 GLN A C 1
ATOM 1309 O O . GLN A 1 160 ? -17.600 -0.764 10.965 1.00 89.69 160 GLN A O 1
ATOM 1314 N N . ILE A 1 161 ? -19.531 -1.765 11.536 1.00 90.69 161 ILE A N 1
ATOM 1315 C CA . ILE A 1 161 ? -19.331 -2.957 10.705 1.00 90.69 161 ILE A CA 1
ATOM 1316 C C . ILE A 1 161 ? -19.315 -2.568 9.226 1.00 90.69 161 ILE A C 1
ATOM 1318 O O . ILE A 1 161 ? -18.436 -3.027 8.492 1.00 90.69 161 ILE A O 1
ATOM 1322 N N . GLN A 1 162 ? -20.245 -1.717 8.789 1.00 90.38 162 GLN A N 1
ATOM 1323 C CA . GLN A 1 162 ? -20.316 -1.270 7.402 1.00 90.38 162 GLN A CA 1
ATOM 1324 C C . GLN A 1 162 ? -19.083 -0.452 7.010 1.00 90.38 162 GLN A C 1
ATOM 1326 O O . GLN A 1 162 ? -18.463 -0.736 5.987 1.00 90.38 162 GLN A O 1
ATOM 1331 N N . GLU A 1 163 ? -18.653 0.485 7.857 1.00 90.19 163 GLU A N 1
ATOM 1332 C CA . GLU A 1 163 ? -17.416 1.239 7.642 1.00 90.19 163 GLU A CA 1
ATOM 1333 C C . GLU A 1 163 ? -16.201 0.302 7.527 1.00 90.19 163 GLU A C 1
ATOM 1335 O O . GLU A 1 163 ? -15.353 0.447 6.640 1.00 90.19 163 GLU A O 1
ATOM 1340 N N . MET A 1 164 ? -16.133 -0.707 8.401 1.00 90.94 164 MET A N 1
ATOM 1341 C CA . MET A 1 164 ? -15.051 -1.683 8.396 1.00 90.94 164 MET A CA 1
ATOM 1342 C C . MET A 1 164 ? -15.044 -2.517 7.108 1.00 90.94 164 MET A C 1
ATOM 1344 O O . MET A 1 164 ? -13.970 -2.735 6.542 1.00 90.94 164 MET A O 1
ATOM 1348 N N . LYS A 1 165 ? -16.215 -2.943 6.613 1.00 91.62 165 LYS A N 1
ATOM 1349 C CA . LYS A 1 165 ? -16.361 -3.642 5.325 1.00 91.62 165 LYS A CA 1
ATOM 1350 C C . LYS A 1 165 ? -15.857 -2.784 4.168 1.00 91.62 165 LYS A C 1
ATOM 1352 O O . LYS A 1 165 ? -15.000 -3.252 3.422 1.00 91.62 165 LYS A O 1
ATOM 1357 N N . THR A 1 166 ? -16.309 -1.534 4.062 1.00 88.88 166 THR A N 1
ATOM 1358 C CA . THR A 1 166 ? -15.884 -0.610 2.998 1.00 88.88 166 THR A CA 1
ATOM 1359 C C . THR A 1 166 ? -14.365 -0.455 2.979 1.00 88.88 166 THR A C 1
ATOM 1361 O O . THR A 1 166 ? -13.729 -0.704 1.959 1.00 88.88 166 THR A O 1
ATOM 1364 N N . ALA A 1 167 ? -13.745 -0.183 4.131 1.00 87.38 167 ALA A N 1
ATOM 1365 C CA . ALA A 1 167 ? -12.292 -0.035 4.225 1.00 87.38 167 ALA A CA 1
ATOM 1366 C C . ALA A 1 167 ? -11.512 -1.325 3.886 1.00 87.38 167 ALA A C 1
ATOM 1368 O O . ALA A 1 167 ? -10.379 -1.263 3.396 1.00 87.38 167 ALA A O 1
ATOM 1369 N N . ILE A 1 168 ? -12.080 -2.504 4.168 1.00 88.38 168 ILE A N 1
ATOM 1370 C CA . ILE A 1 168 ? -11.489 -3.807 3.817 1.00 88.38 168 ILE A CA 1
ATOM 1371 C C . ILE A 1 168 ? -11.529 -4.047 2.307 1.00 88.38 168 ILE A C 1
ATOM 1373 O O . ILE A 1 168 ? -10.547 -4.570 1.764 1.00 88.38 168 ILE A O 1
ATOM 1377 N N . LEU A 1 169 ? -12.650 -3.696 1.672 1.00 83.62 169 LEU A N 1
ATOM 1378 C CA . LEU A 1 169 ? -12.886 -3.845 0.236 1.00 83.62 169 LEU A CA 1
ATOM 1379 C C . LEU A 1 169 ? -12.071 -2.835 -0.578 1.00 83.62 169 LEU A C 1
ATOM 1381 O O . LEU A 1 169 ? -11.486 -3.216 -1.581 1.00 83.62 169 LEU A O 1
ATOM 1385 N N . GLU A 1 170 ? -11.925 -1.596 -0.102 1.00 82.50 170 GLU A N 1
ATOM 1386 C CA . GLU A 1 170 ? -10.970 -0.629 -0.666 1.00 82.50 170 GLU A CA 1
ATOM 1387 C C . GLU A 1 170 ? -9.521 -1.122 -0.552 1.00 82.50 170 GLU A C 1
ATOM 1389 O O . GLU A 1 170 ? -8.656 -0.789 -1.360 1.00 82.50 170 GLU A O 1
ATOM 1394 N N . GLY A 1 171 ? -9.214 -1.861 0.519 1.00 74.75 171 GLY A N 1
ATOM 1395 C CA . GLY A 1 171 ? -7.926 -2.514 0.722 1.00 74.75 171 GLY A CA 1
ATOM 1396 C C . GLY A 1 171 ? -6.734 -1.578 0.959 1.00 74.75 171 GLY A C 1
ATOM 1397 O O . GLY A 1 171 ? -5.608 -2.073 1.051 1.00 74.75 171 GLY A O 1
ATOM 1398 N N . SER A 1 172 ? -6.931 -0.267 1.095 1.00 72.38 172 SER A N 1
ATOM 1399 C CA . SER A 1 172 ? -5.859 0.740 1.126 1.00 72.38 172 SER A CA 1
ATOM 1400 C C . SER A 1 172 ? -4.726 0.452 2.127 1.00 72.38 172 SER A C 1
ATOM 1402 O O . SER A 1 172 ? -4.901 -0.134 3.199 1.00 72.38 172 SER A O 1
ATOM 1404 N N . ARG A 1 173 ? -3.503 0.889 1.812 1.00 71.00 173 ARG A N 1
ATOM 1405 C CA . ARG A 1 173 ? -2.288 0.551 2.569 1.00 71.00 173 ARG A CA 1
ATOM 1406 C C . ARG A 1 173 ? -2.446 0.744 4.083 1.00 71.00 173 ARG A C 1
ATOM 1408 O O . ARG A 1 173 ? -2.582 1.861 4.580 1.00 71.00 173 ARG A O 1
ATOM 1415 N N . GLY A 1 174 ? -2.277 -0.335 4.848 1.00 76.31 174 GLY A N 1
ATOM 1416 C CA . GLY A 1 174 ? -2.292 -0.290 6.314 1.00 76.31 174 GLY A CA 1
ATOM 1417 C C . GLY A 1 174 ? -3.683 -0.128 6.930 1.00 76.31 174 GLY A C 1
ATOM 1418 O O . GLY A 1 174 ? -3.760 0.166 8.124 1.00 76.31 174 GLY A O 1
ATOM 1419 N N . TYR A 1 175 ? -4.752 -0.358 6.153 1.00 84.50 175 TYR A N 1
ATOM 1420 C CA . TYR A 1 175 ? -6.131 -0.379 6.643 1.00 84.50 175 TYR A CA 1
ATOM 1421 C C . TYR A 1 175 ? -6.272 -1.272 7.881 1.00 84.50 175 TYR A C 1
ATOM 1423 O O . TYR A 1 175 ? -6.833 -0.829 8.872 1.00 84.50 175 TYR A O 1
ATOM 1431 N N . GLY A 1 176 ? -5.653 -2.460 7.897 1.00 87.75 176 GLY A N 1
ATOM 1432 C CA . GLY A 1 176 ? -5.755 -3.382 9.032 1.00 87.75 176 GLY A CA 1
ATOM 1433 C C . GLY A 1 176 ? -5.311 -2.763 10.362 1.00 87.75 176 GLY A C 1
ATOM 1434 O O . GLY A 1 176 ? -5.993 -2.896 11.373 1.00 87.75 176 GLY A O 1
ATOM 1435 N N . LEU A 1 177 ? -4.204 -2.010 10.356 1.00 84.38 177 LEU A N 1
ATOM 1436 C CA . LEU A 1 177 ? -3.711 -1.330 11.555 1.00 84.38 177 LEU A CA 1
ATOM 1437 C C . LEU A 1 177 ? -4.555 -0.097 11.910 1.00 84.38 177 LEU A C 1
ATOM 1439 O O . LEU A 1 177 ? -4.713 0.201 13.092 1.00 84.38 177 LEU A O 1
ATOM 1443 N N . ARG A 1 178 ? -5.098 0.616 10.913 1.00 86.06 178 ARG A N 1
ATOM 1444 C CA . ARG A 1 178 ? -6.040 1.722 11.150 1.00 86.06 178 ARG A CA 1
ATOM 1445 C C . ARG A 1 178 ? -7.310 1.231 11.820 1.00 86.06 178 ARG A C 1
ATOM 1447 O O . ARG A 1 178 ? -7.663 1.772 12.855 1.00 86.06 178 ARG A O 1
ATOM 1454 N N . LEU A 1 179 ? -7.935 0.194 11.268 1.00 88.81 179 LEU A N 1
ATOM 1455 C CA . LEU A 1 179 ? -9.159 -0.404 11.795 1.00 88.81 179 LEU A CA 1
ATOM 1456 C C . LEU A 1 179 ? -8.942 -0.958 13.203 1.00 88.81 179 LEU A C 1
ATOM 1458 O O . LEU A 1 179 ? -9.714 -0.648 14.101 1.00 88.81 179 LEU A O 1
ATOM 1462 N N . ALA A 1 180 ? -7.838 -1.682 13.423 1.00 88.81 180 ALA A N 1
ATOM 1463 C CA . ALA A 1 180 ? -7.469 -2.182 14.747 1.00 88.81 180 ALA A CA 1
ATOM 1464 C C . ALA A 1 180 ? -7.350 -1.045 15.773 1.00 88.81 180 ALA A C 1
ATOM 1466 O O . ALA A 1 180 ? -7.866 -1.131 16.880 1.00 88.81 180 ALA A O 1
ATOM 1467 N N . ASN A 1 181 ? -6.696 0.059 15.399 1.00 85.56 181 ASN A N 1
ATOM 1468 C CA . ASN A 1 181 ? -6.561 1.202 16.296 1.00 85.56 181 ASN A CA 1
ATOM 1469 C C . ASN A 1 181 ? -7.863 1.991 16.466 1.00 85.56 181 ASN A C 1
ATOM 1471 O O . ASN A 1 181 ? -8.057 2.543 17.542 1.00 85.56 181 ASN A O 1
ATOM 1475 N N . LYS A 1 182 ? -8.706 2.065 15.429 1.00 86.38 182 LYS A N 1
ATOM 1476 C CA . LYS A 1 182 ? -9.952 2.845 15.419 1.00 86.38 182 LYS A CA 1
ATOM 1477 C C . LYS A 1 182 ? -11.042 2.185 16.246 1.00 86.38 182 LYS A C 1
ATOM 1479 O O . LYS A 1 182 ? -11.758 2.880 16.952 1.00 86.38 182 LYS A O 1
ATOM 1484 N N . PHE A 1 183 ? -11.152 0.867 16.134 1.00 87.19 183 PHE A N 1
ATOM 1485 C CA . PHE A 1 183 ? -12.196 0.075 16.776 1.00 87.19 183 PHE A CA 1
ATOM 1486 C C . PHE A 1 183 ? -11.699 -0.681 18.010 1.00 87.19 183 PHE A C 1
ATOM 1488 O O . PHE A 1 183 ? -12.420 -1.511 18.547 1.00 87.19 183 PHE A O 1
ATOM 1495 N N . GLY A 1 184 ? -10.460 -0.450 18.449 1.00 84.69 184 GLY A N 1
ATOM 1496 C CA . GLY A 1 184 ? -9.934 -1.094 19.652 1.00 84.69 184 GLY A CA 1
ATOM 1497 C C . GLY A 1 184 ? -9.695 -2.596 19.512 1.00 84.69 184 GLY A C 1
ATOM 1498 O O . GLY A 1 184 ? -9.531 -3.279 20.517 1.00 84.69 184 GLY A O 1
ATOM 1499 N N . LEU A 1 185 ? -9.670 -3.105 18.280 1.00 87.44 185 LEU A N 1
ATOM 1500 C CA . LEU A 1 185 ? -9.503 -4.519 17.968 1.00 87.44 185 LEU A CA 1
ATOM 1501 C C . LEU A 1 185 ? -8.023 -4.907 17.910 1.00 87.44 185 LEU A C 1
ATOM 1503 O O . LEU A 1 185 ? -7.131 -4.106 17.614 1.00 87.44 185 LEU A O 1
ATOM 1507 N N . THR A 1 186 ? -7.750 -6.194 18.089 1.00 88.56 186 THR A N 1
ATOM 1508 C CA . THR A 1 186 ? -6.452 -6.763 17.727 1.00 88.56 186 THR A CA 1
ATOM 1509 C C . THR A 1 186 ? -6.315 -6.864 16.207 1.00 88.56 186 THR A C 1
ATOM 1511 O O . THR A 1 186 ? -7.284 -7.045 15.467 1.00 88.56 186 THR A O 1
ATOM 1514 N N . LEU A 1 187 ? -5.075 -6.816 15.717 1.00 87.88 187 LEU A N 1
ATOM 1515 C CA . LEU A 1 187 ? -4.807 -6.977 14.289 1.00 87.88 187 LEU A CA 1
ATOM 1516 C C . LEU A 1 187 ? -5.298 -8.347 13.769 1.00 87.88 187 LEU A C 1
ATOM 1518 O O . LEU A 1 187 ? -5.796 -8.435 12.651 1.00 87.88 187 LEU A O 1
ATOM 1522 N N . GLY A 1 188 ? -5.209 -9.400 14.592 1.00 87.19 188 GLY A N 1
ATOM 1523 C CA . GLY A 1 188 ? -5.705 -10.739 14.261 1.00 87.19 188 GLY A CA 1
ATOM 1524 C C . GLY A 1 188 ? -7.216 -10.783 14.023 1.00 87.19 188 GLY A C 1
ATOM 1525 O O . GLY A 1 188 ? -7.655 -11.386 13.045 1.00 87.19 188 GLY A O 1
ATOM 1526 N N . GLN A 1 189 ? -7.998 -10.083 14.850 1.00 91.06 189 GLN A N 1
ATOM 1527 C CA . GLN A 1 189 ? -9.453 -9.972 14.686 1.00 91.06 189 GLN A CA 1
ATOM 1528 C C . GLN A 1 189 ? -9.827 -9.267 13.385 1.00 91.06 189 GLN A C 1
ATOM 1530 O O . GLN A 1 189 ? -10.673 -9.757 12.640 1.00 91.06 189 GLN A O 1
ATOM 1535 N N . VAL A 1 190 ? -9.137 -8.170 13.061 1.00 91.62 190 VAL A N 1
ATOM 1536 C CA . VAL A 1 190 ? -9.354 -7.454 11.797 1.00 91.62 190 VAL A CA 1
ATOM 1537 C C . VAL A 1 190 ? -9.039 -8.347 10.596 1.00 91.62 190 VAL A C 1
ATOM 1539 O O . VAL A 1 190 ? -9.802 -8.370 9.635 1.00 91.62 190 VAL A O 1
ATOM 1542 N N . TRP A 1 191 ? -7.949 -9.122 10.633 1.00 91.12 191 TRP A N 1
ATOM 1543 C CA . TRP A 1 191 ? -7.619 -10.045 9.541 1.00 91.12 191 TRP A CA 1
ATOM 1544 C C . TRP A 1 191 ? -8.599 -11.211 9.418 1.00 91.12 191 TRP A C 1
ATOM 1546 O O . TRP A 1 191 ? -8.888 -11.626 8.297 1.00 91.12 191 TRP A O 1
ATOM 1556 N N . ALA A 1 192 ? -9.104 -11.742 10.533 1.00 88.69 192 ALA A N 1
ATOM 1557 C CA . ALA A 1 192 ? -10.124 -12.787 10.515 1.00 88.69 192 ALA A CA 1
ATOM 1558 C C . ALA A 1 192 ? -11.413 -12.286 9.856 1.00 88.69 192 ALA A C 1
ATOM 1560 O O . ALA A 1 192 ? -11.905 -12.918 8.921 1.00 88.69 192 ALA A O 1
ATOM 1561 N N . PHE A 1 193 ? -11.882 -11.105 10.257 1.00 92.75 193 PHE A N 1
ATOM 1562 C CA . PHE A 1 193 ? -13.051 -10.480 9.651 1.00 92.75 193 PHE A CA 1
ATOM 1563 C C . PHE A 1 193 ? -12.820 -10.123 8.177 1.00 92.75 193 PHE A C 1
ATOM 1565 O O . PHE A 1 193 ? -13.662 -10.399 7.329 1.00 92.75 193 PHE A O 1
ATOM 1572 N N . ALA A 1 194 ? -11.641 -9.604 7.823 1.00 90.25 194 ALA A N 1
ATOM 1573 C CA . ALA A 1 194 ? -11.311 -9.297 6.433 1.00 90.25 194 ALA A CA 1
ATOM 1574 C C . ALA A 1 194 ? -11.329 -10.529 5.516 1.00 90.25 194 ALA A C 1
ATOM 1576 O O . ALA A 1 194 ? -11.680 -10.400 4.344 1.00 90.25 194 ALA A O 1
ATOM 1577 N N . ARG A 1 195 ? -10.972 -11.717 6.027 1.00 87.00 195 ARG A N 1
ATOM 1578 C CA . ARG A 1 195 ? -11.119 -12.971 5.271 1.00 87.00 195 ARG A CA 1
ATOM 1579 C C . ARG A 1 195 ? -12.587 -13.307 5.018 1.00 87.00 195 ARG A C 1
ATOM 1581 O O . ARG A 1 195 ? -12.914 -13.642 3.888 1.00 87.00 195 ARG A O 1
ATOM 1588 N N . GLN A 1 196 ? -13.451 -13.164 6.024 1.00 88.25 196 GLN A N 1
ATOM 1589 C CA . GLN A 1 196 ? -14.894 -13.397 5.880 1.00 88.25 196 GLN A CA 1
ATOM 1590 C C . GLN A 1 196 ? -15.520 -12.432 4.868 1.00 88.25 196 GLN A C 1
ATOM 1592 O O . GLN A 1 196 ? -16.177 -12.872 3.935 1.00 88.25 196 GLN A O 1
ATOM 1597 N N . VAL A 1 197 ? -15.246 -11.128 4.988 1.00 87.88 197 VAL A N 1
ATOM 1598 C CA . VAL A 1 197 ? -15.774 -10.106 4.065 1.00 87.88 197 VAL A CA 1
ATOM 1599 C C . VAL A 1 197 ? -15.365 -10.388 2.623 1.00 87.88 197 VAL A C 1
ATOM 1601 O O . VAL A 1 197 ? -16.199 -10.324 1.729 1.00 87.88 197 VAL A O 1
ATOM 1604 N N . ARG A 1 198 ? -14.094 -10.736 2.389 1.00 81.19 198 ARG A N 1
ATOM 1605 C CA . ARG A 1 198 ? -13.613 -11.072 1.042 1.00 81.19 198 ARG A CA 1
ATOM 1606 C C . ARG A 1 198 ? -14.212 -12.370 0.515 1.00 81.19 198 ARG A C 1
ATOM 1608 O O . ARG A 1 198 ? -14.519 -12.431 -0.663 1.00 81.19 198 ARG A O 1
ATOM 1615 N N . SER A 1 199 ? -14.388 -13.376 1.372 1.00 76.12 199 SER A N 1
ATOM 1616 C CA . SER A 1 199 ? -15.049 -14.627 0.992 1.00 76.12 199 SER A CA 1
ATOM 1617 C C . SER A 1 199 ? -16.500 -14.390 0.581 1.00 76.12 199 SER A C 1
ATOM 1619 O O . SER A 1 199 ? -16.932 -14.938 -0.421 1.00 76.12 199 SER A O 1
ATOM 1621 N N . ASN A 1 200 ? -17.233 -13.550 1.314 1.00 75.06 200 ASN A N 1
ATOM 1622 C CA . ASN A 1 200 ? -18.631 -13.245 1.007 1.00 75.06 200 ASN A CA 1
ATOM 1623 C C . ASN A 1 200 ? -18.759 -12.374 -0.251 1.00 75.06 200 ASN A C 1
ATOM 1625 O O . ASN A 1 200 ? -19.598 -12.645 -1.095 1.00 75.06 200 ASN A O 1
ATOM 1629 N N . ALA A 1 201 ? -17.869 -11.396 -0.437 1.00 61.94 201 ALA A N 1
ATOM 1630 C CA . ALA A 1 201 ? -17.831 -10.582 -1.653 1.00 61.94 201 ALA A CA 1
ATOM 1631 C C . ALA A 1 201 ? -17.551 -11.416 -2.924 1.00 61.94 201 ALA A C 1
ATOM 1633 O O . ALA A 1 201 ? -18.101 -11.130 -3.981 1.00 61.94 201 ALA A O 1
ATOM 1634 N N . LEU A 1 202 ? -16.756 -12.489 -2.812 1.00 54.09 202 LEU A N 1
ATOM 1635 C CA . LEU A 1 202 ? -16.559 -13.456 -3.901 1.00 54.09 202 LEU A CA 1
ATOM 1636 C C . LEU A 1 202 ? -17.821 -14.285 -4.211 1.00 54.09 202 LEU A C 1
ATOM 1638 O O . LEU A 1 202 ? -17.974 -14.726 -5.345 1.00 54.09 202 LEU A O 1
ATOM 1642 N N . ILE A 1 203 ? -18.710 -14.497 -3.232 1.00 54.53 203 ILE A N 1
ATOM 1643 C CA . ILE A 1 203 ? -19.979 -15.230 -3.398 1.00 54.53 203 ILE A CA 1
ATOM 1644 C C . ILE A 1 203 ? -21.050 -14.328 -4.031 1.00 54.53 203 ILE A C 1
ATOM 1646 O O . ILE A 1 203 ? -21.766 -14.769 -4.923 1.00 54.53 203 ILE A O 1
ATOM 1650 N N . ASP A 1 204 ? -21.113 -13.057 -3.632 1.00 47.44 204 ASP A N 1
ATOM 1651 C CA . ASP A 1 204 ? -22.131 -12.099 -4.091 1.00 47.44 204 ASP A CA 1
ATOM 1652 C C . ASP A 1 204 ? -21.803 -11.448 -5.455 1.00 47.44 204 ASP A C 1
ATOM 1654 O O . ASP A 1 204 ? -22.461 -10.495 -5.870 1.00 47.44 204 ASP A O 1
ATOM 1658 N N . GLY A 1 205 ? -20.751 -11.901 -6.150 1.00 44.62 205 GLY A N 1
ATOM 1659 C CA . GLY A 1 205 ? -20.311 -11.339 -7.437 1.00 44.62 205 GLY A CA 1
ATOM 1660 C C . GLY A 1 205 ? -19.755 -9.907 -7.363 1.00 44.62 205 GLY A C 1
ATOM 1661 O O . GLY A 1 205 ? -19.332 -9.349 -8.376 1.00 44.62 205 GLY A O 1
ATOM 1662 N N . ALA A 1 206 ? -19.707 -9.304 -6.172 1.00 37.75 206 ALA A N 1
ATOM 1663 C CA . ALA A 1 206 ? -19.102 -8.004 -5.929 1.00 37.75 206 ALA A CA 1
ATOM 1664 C C . ALA A 1 206 ? -17.583 -8.171 -5.837 1.00 37.75 206 ALA A C 1
ATOM 1666 O O . ALA A 1 206 ? -17.041 -8.450 -4.769 1.00 37.75 206 ALA A O 1
ATOM 1667 N N . CYS A 1 207 ? -16.890 -8.014 -6.966 1.00 34.53 207 CYS A N 1
ATOM 1668 C CA . CYS A 1 207 ? -15.447 -8.208 -7.039 1.00 34.53 207 CYS A CA 1
ATOM 1669 C C . CYS A 1 207 ? -14.725 -7.286 -6.028 1.00 34.53 207 CYS A C 1
ATOM 1671 O O . CYS A 1 207 ? -14.737 -6.060 -6.184 1.00 34.53 207 CYS A O 1
ATOM 1673 N N . PRO A 1 208 ? -14.105 -7.831 -4.962 1.00 38.59 208 PRO A N 1
ATOM 1674 C CA . PRO A 1 208 ? -13.338 -7.020 -4.040 1.00 38.59 208 PRO A CA 1
ATOM 1675 C C . PRO A 1 208 ? -12.065 -6.588 -4.754 1.00 38.59 208 PRO A C 1
ATOM 1677 O O . PRO A 1 208 ? -11.236 -7.440 -5.093 1.00 38.59 208 PRO A O 1
ATOM 1680 N N . VAL A 1 209 ? -11.876 -5.276 -4.919 1.00 43.81 209 VAL A N 1
ATOM 1681 C CA . VAL A 1 209 ? -10.609 -4.702 -5.381 1.00 43.81 209 VAL A CA 1
ATOM 1682 C C . VAL A 1 209 ? -9.489 -5.258 -4.488 1.00 43.81 209 VAL A C 1
ATOM 1684 O O . VAL A 1 209 ? -9.349 -4.915 -3.313 1.00 43.81 209 VAL A O 1
ATOM 1687 N N . GLY A 1 210 ? -8.703 -6.198 -5.020 1.00 47.50 210 GLY A N 1
ATOM 1688 C CA . GLY A 1 210 ? -7.552 -6.774 -4.321 1.00 47.50 210 GLY A CA 1
ATOM 1689 C C . GLY A 1 210 ? -7.722 -8.135 -3.625 1.00 47.50 210 GLY A C 1
ATOM 1690 O O . GLY A 1 210 ? -6.955 -8.421 -2.697 1.00 47.50 210 GLY A O 1
ATOM 1691 N N . THR A 1 211 ? -8.620 -9.017 -4.072 1.00 34.75 211 THR A N 1
ATOM 1692 C CA . THR A 1 211 ? -8.337 -10.474 -3.999 1.00 34.75 211 THR A CA 1
ATOM 1693 C C . THR A 1 211 ? -7.516 -10.906 -5.223 1.00 34.75 211 THR A C 1
ATOM 1695 O O . THR A 1 211 ? -7.488 -10.166 -6.203 1.00 34.75 211 THR A O 1
ATOM 1698 N N . PRO A 1 212 ? -6.721 -11.996 -5.162 1.00 35.12 212 PRO A N 1
ATOM 1699 C CA . PRO A 1 212 ? -5.832 -12.341 -6.261 1.00 35.12 212 PRO A CA 1
ATOM 1700 C C . PRO A 1 212 ? -6.691 -12.770 -7.445 1.00 35.12 212 PRO A C 1
ATOM 1702 O O . PRO A 1 212 ? -7.201 -13.885 -7.449 1.00 35.12 212 PRO A O 1
ATOM 1705 N N . SER A 1 213 ? -6.855 -11.870 -8.416 1.00 35.94 213 SER A N 1
ATOM 1706 C CA . SER A 1 213 ? -7.402 -12.229 -9.714 1.00 35.94 213 SER A CA 1
ATOM 1707 C C . SER A 1 213 ? -6.533 -13.349 -10.277 1.00 35.94 213 SER A C 1
ATOM 1709 O O . SER A 1 213 ? -5.308 -13.225 -10.426 1.00 35.94 213 SER A O 1
ATOM 1711 N N . ALA A 1 214 ? -7.188 -14.485 -10.477 1.00 38.72 214 ALA A N 1
ATOM 1712 C CA . ALA A 1 214 ? -6.786 -15.517 -11.400 1.00 38.72 214 ALA A CA 1
ATOM 1713 C C . ALA A 1 214 ? -6.682 -14.864 -12.784 1.00 38.72 214 ALA A C 1
ATOM 1715 O O . ALA A 1 214 ? -7.659 -14.745 -13.508 1.00 38.72 214 ALA A O 1
ATOM 1716 N N . GLY A 1 215 ? -5.504 -14.338 -13.094 1.00 38.41 215 GLY A N 1
ATOM 1717 C CA . GLY A 1 215 ? -5.291 -13.596 -14.333 1.00 38.41 215 GLY A CA 1
ATOM 1718 C C . GLY A 1 215 ? -3.921 -12.949 -14.408 1.00 38.41 215 GLY A C 1
ATOM 1719 O O . GLY A 1 215 ? -3.735 -11.969 -15.117 1.00 38.41 215 GLY A O 1
ATOM 1720 N N . LEU A 1 216 ? -2.947 -13.462 -13.652 1.00 40.00 216 LEU A N 1
ATOM 1721 C CA . LEU A 1 216 ? -1.573 -13.084 -13.930 1.00 40.00 216 LEU A CA 1
ATOM 1722 C C . LEU A 1 216 ? -1.236 -13.735 -15.286 1.00 40.00 216 LEU A C 1
ATOM 1724 O O . LEU A 1 216 ? -1.607 -14.883 -15.540 1.00 40.00 216 LEU A O 1
ATOM 1728 N N . THR A 1 217 ? -0.602 -12.982 -16.172 1.00 42.31 217 THR A N 1
ATOM 1729 C CA . THR A 1 217 ? -0.078 -13.495 -17.435 1.00 42.31 217 THR A CA 1
ATOM 1730 C C . THR A 1 217 ? 1.446 -13.443 -17.404 1.00 42.31 217 THR A C 1
ATOM 1732 O O . THR A 1 217 ? 2.055 -12.719 -16.604 1.00 42.31 217 THR A O 1
ATOM 1735 N N . ASN A 1 218 ? 2.100 -14.291 -18.193 1.00 46.91 218 ASN A N 1
ATOM 1736 C CA . ASN A 1 218 ? 3.557 -14.272 -18.320 1.00 46.91 218 ASN A CA 1
ATOM 1737 C C . ASN A 1 218 ? 4.030 -13.031 -19.107 1.00 46.91 218 ASN A C 1
ATOM 1739 O O . ASN A 1 218 ? 3.244 -12.239 -19.610 1.00 46.91 218 ASN A O 1
ATOM 1743 N N . HIS A 1 219 ? 5.349 -12.881 -19.238 1.00 41.56 219 HIS A N 1
ATOM 1744 C CA . HIS A 1 219 ? 5.991 -11.839 -20.052 1.00 41.56 219 HIS A CA 1
ATOM 1745 C C . HIS A 1 219 ? 5.659 -11.914 -21.559 1.00 41.56 219 HIS A C 1
ATOM 1747 O O . HIS A 1 219 ? 6.159 -11.094 -22.323 1.00 41.56 219 HIS A O 1
ATOM 1753 N N . THR A 1 220 ? 4.873 -12.908 -21.985 1.00 39.62 220 THR A N 1
ATOM 1754 C CA . THR A 1 220 ? 4.361 -13.068 -23.350 1.00 39.62 220 THR A CA 1
ATOM 1755 C C . THR A 1 220 ? 2.840 -12.889 -23.429 1.00 39.62 220 THR A C 1
ATOM 1757 O O . THR A 1 220 ? 2.267 -13.104 -24.490 1.00 39.62 220 THR A O 1
ATOM 1760 N N . GLY A 1 221 ? 2.177 -12.469 -22.343 1.00 38.56 221 GLY A N 1
ATOM 1761 C CA . GLY A 1 221 ? 0.746 -12.161 -22.327 1.00 38.56 221 GLY A CA 1
ATOM 1762 C C . GLY A 1 221 ? -0.195 -13.365 -22.204 1.00 38.56 221 GLY A C 1
ATOM 1763 O O . GLY A 1 221 ? -1.404 -13.186 -22.312 1.00 38.56 221 GLY A O 1
ATOM 1764 N N . GLU A 1 222 ? 0.307 -14.573 -21.935 1.00 36.59 222 GLU A N 1
ATOM 1765 C CA . GLU A 1 222 ? -0.532 -15.773 -21.805 1.00 36.59 222 GLU A CA 1
ATOM 1766 C C . GLU A 1 222 ? -1.022 -15.995 -20.363 1.00 36.59 222 GLU A C 1
ATOM 1768 O O . GLU A 1 222 ? -0.228 -15.828 -19.427 1.00 36.59 222 GLU A O 1
ATOM 1773 N N . PRO A 1 223 ? -2.292 -16.405 -20.161 1.00 33.94 223 PRO A N 1
ATOM 1774 C CA . PRO A 1 223 ? -2.833 -16.739 -18.845 1.00 33.94 223 PRO A CA 1
ATOM 1775 C C . PRO A 1 223 ? -2.123 -17.947 -18.232 1.00 33.94 223 PRO A C 1
ATOM 1777 O O . PRO A 1 223 ? -1.790 -18.916 -18.912 1.00 33.94 223 PRO A O 1
ATOM 1780 N N . PHE A 1 224 ? -1.894 -17.899 -16.920 1.00 36.44 224 PHE A N 1
ATOM 1781 C CA . PHE A 1 224 ? -1.326 -19.037 -16.200 1.00 36.44 224 PHE A CA 1
ATOM 1782 C C . PHE A 1 224 ? -2.343 -20.174 -16.075 1.00 36.44 224 PHE A C 1
ATOM 1784 O O . PHE A 1 224 ? -3.364 -20.006 -15.409 1.00 36.44 224 PHE A O 1
ATOM 1791 N N . ALA A 1 225 ? -2.027 -21.314 -16.695 1.00 33.03 225 ALA A N 1
ATOM 1792 C CA . ALA A 1 225 ? -2.689 -22.598 -16.458 1.00 33.03 225 ALA A CA 1
ATOM 1793 C C . ALA A 1 225 ? -2.483 -23.098 -15.014 1.00 33.03 225 ALA A C 1
ATOM 1795 O O . ALA A 1 225 ? -1.413 -22.818 -14.415 1.00 33.03 225 ALA A O 1
#